Protein AF-A0A7Y1Z649-F1 (afdb_monomer_lite)

Foldseek 3Di:
DDDDDDDDPDDDPVVVVVVVCVVVCNVVVLVVVCVVQVVVVCVVVVVVVCCCPPPHPLVVVLLCCQVPDDLVVLLVVLLVCLLPAVPDPCVSVLVSLVNDPHSVVSVVSSVVSNVVSLQNLLVVLLVVLVPVVLVVCCVVVVVVVVVVCVVCVVVVVVSVVVRPHRSSVVSSVCSNVVPPPVVD

pLDDT: mean 81.4, std 8.63, range [49.19, 94.31]

Sequence (184 aa):
MPSSPKPSVKKSRLRLLHQYYSYTGFYSFVKSSLAKVLIPMLLVIGGLWAIHEFVIDFGELFRSITATYSPFVVLSVFFASESFLGLVPPEIFIAWADKTQSPIFYLSVLALLSYCGGILSYFMGRTISKIPSVYDYFTIKMNKHVKMIRKWGGFLIVVGALLPIPFSMTSIAAGLIHYSFQYY

Structure (mmCIF, N/CA/C/O backbone):
data_AF-A0A7Y1Z649-F1
#
_entry.id   AF-A0A7Y1Z649-F1
#
loop_
_atom_site.group_PDB
_atom_site.id
_atom_site.type_symbol
_atom_site.label_atom_id
_atom_site.label_alt_id
_atom_site.label_comp_id
_atom_site.label_asym_id
_atom_site.label_entity_id
_atom_site.label_seq_id
_atom_site.pdbx_PDB_ins_code
_atom_site.Cartn_x
_atom_site.Cartn_y
_atom_site.Cartn_z
_atom_site.occupancy
_atom_site.B_iso_or_equiv
_atom_site.auth_seq_id
_atom_site.auth_comp_id
_atom_site.auth_asym_id
_atom_site.auth_atom_id
_atom_site.pdbx_PDB_model_num
ATOM 1 N N . MET A 1 1 ? -53.377 -29.316 38.538 1.00 51.59 1 MET A N 1
ATOM 2 C CA . MET A 1 1 ? -52.138 -29.955 38.038 1.00 51.59 1 MET A CA 1
ATOM 3 C C . MET A 1 1 ? -51.159 -28.853 37.656 1.00 51.59 1 MET A C 1
ATOM 5 O O . MET A 1 1 ? -51.522 -28.059 36.796 1.00 51.59 1 MET A O 1
ATOM 9 N N . PRO A 1 2 ? -49.986 -28.720 38.299 1.00 50.38 2 PRO A N 1
ATOM 10 C CA . PRO A 1 2 ? -49.013 -27.716 37.891 1.00 50.38 2 PRO A CA 1
ATOM 11 C C . PRO A 1 2 ? -48.283 -28.216 36.638 1.00 50.38 2 PRO A C 1
ATOM 13 O O . PRO A 1 2 ? -47.709 -29.304 36.632 1.00 50.38 2 PRO A O 1
ATOM 16 N N . SER A 1 3 ? -48.345 -27.442 35.557 1.00 56.88 3 SER A N 1
ATOM 17 C CA . SER A 1 3 ? -47.612 -27.707 34.319 1.00 56.88 3 SER A CA 1
ATOM 18 C C . SER A 1 3 ? -46.109 -27.621 34.585 1.00 56.88 3 SER A C 1
ATOM 20 O O . SER A 1 3 ? -45.606 -26.563 34.968 1.00 56.88 3 SER A O 1
ATOM 22 N N . SER A 1 4 ? -45.399 -28.728 34.388 1.00 57.31 4 SER A N 1
ATOM 23 C CA . SER A 1 4 ? -43.949 -28.816 34.543 1.00 57.31 4 SER A CA 1
ATOM 24 C C . SER A 1 4 ? -43.225 -27.823 33.613 1.00 57.31 4 SER A C 1
ATOM 26 O O . SER A 1 4 ? -43.586 -27.694 32.437 1.00 57.31 4 SER A O 1
ATOM 28 N N . PRO A 1 5 ? -42.203 -27.094 34.103 1.00 54.41 5 PRO A N 1
ATOM 29 C CA . PRO A 1 5 ? -41.473 -26.136 33.284 1.00 54.41 5 PRO A CA 1
ATOM 30 C C . PRO A 1 5 ? -40.654 -26.889 32.229 1.00 54.41 5 PRO A C 1
ATOM 32 O O . PRO A 1 5 ? -39.859 -27.771 32.552 1.00 54.41 5 PRO A O 1
ATOM 35 N N . LYS A 1 6 ? -40.859 -26.555 30.947 1.00 58.88 6 LYS A N 1
ATOM 36 C CA . LYS A 1 6 ? -40.117 -27.157 29.828 1.00 58.88 6 LYS A CA 1
ATOM 37 C C . LYS A 1 6 ? -38.608 -26.924 30.015 1.00 58.88 6 LYS A C 1
ATOM 39 O O . LYS A 1 6 ? -38.215 -25.783 30.272 1.00 58.88 6 LYS A O 1
ATOM 44 N N . PRO A 1 7 ? -37.751 -27.947 29.841 1.00 49.19 7 PRO A N 1
ATOM 45 C CA . PRO A 1 7 ? -36.311 -27.785 29.985 1.00 49.19 7 PRO A CA 1
ATOM 46 C C . PRO A 1 7 ? -35.805 -26.839 28.892 1.00 49.19 7 PRO A C 1
ATOM 48 O O . PRO A 1 7 ? -35.985 -27.086 27.697 1.00 49.19 7 PRO A O 1
ATOM 51 N N . SER A 1 8 ? -35.194 -25.722 29.289 1.00 58.69 8 SER A N 1
ATOM 52 C CA . SER A 1 8 ? -34.599 -24.789 28.339 1.00 58.69 8 SER A CA 1
ATOM 53 C C . SER A 1 8 ? -33.343 -25.432 27.750 1.00 58.69 8 SER A C 1
ATOM 55 O O . SER A 1 8 ? -32.294 -25.532 28.384 1.00 58.69 8 SER A O 1
ATOM 57 N N . VAL A 1 9 ? -33.452 -25.925 26.515 1.00 63.53 9 VAL A N 1
ATOM 58 C CA . VAL A 1 9 ? -32.299 -26.439 25.772 1.00 63.53 9 VAL A CA 1
ATOM 59 C C . VAL A 1 9 ? -31.301 -25.291 25.631 1.00 63.53 9 VAL A C 1
ATOM 61 O O . VAL A 1 9 ? -31.548 -24.325 24.900 1.00 63.53 9 VAL A O 1
ATOM 64 N N . LYS A 1 10 ? -30.186 -25.364 26.370 1.00 67.38 10 LYS A N 1
ATOM 65 C CA . LYS A 1 10 ? -29.106 -24.375 26.297 1.00 67.38 10 LYS A CA 1
ATOM 66 C C . LYS A 1 10 ? -28.641 -24.301 24.846 1.00 67.38 10 LYS A C 1
ATOM 68 O O . LYS A 1 10 ? -28.127 -25.269 24.291 1.00 67.38 10 LYS A O 1
ATOM 73 N N . LYS A 1 11 ? -28.872 -23.155 24.205 1.00 69.44 11 LYS A N 1
ATOM 74 C CA . LYS A 1 11 ? -28.480 -22.932 22.811 1.00 69.44 11 LYS A CA 1
ATOM 75 C C . LYS A 1 11 ? -26.965 -23.126 22.670 1.00 69.44 11 LYS A C 1
ATOM 77 O O . LYS A 1 11 ? -26.197 -22.632 23.491 1.00 69.44 11 LYS A O 1
ATOM 82 N N . SER A 1 12 ? -26.549 -23.812 21.604 1.00 82.44 12 SER A N 1
ATOM 83 C CA . SER A 1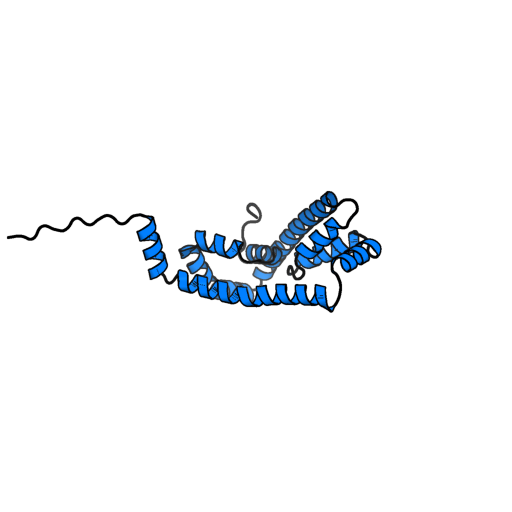 12 ? -25.138 -23.931 21.213 1.00 82.44 12 SER A CA 1
ATOM 84 C C . SER A 1 12 ? -24.486 -22.548 21.078 1.00 82.44 12 SER A C 1
ATOM 86 O O . SER A 1 12 ? -25.129 -21.595 20.621 1.00 82.44 12 SER A O 1
ATOM 88 N N . ARG A 1 13 ? -23.196 -22.447 21.431 1.00 78.50 13 ARG A N 1
ATOM 89 C CA . ARG A 1 13 ? -22.405 -21.205 21.355 1.00 78.50 13 ARG A CA 1
ATOM 90 C C . ARG A 1 13 ? -22.474 -20.552 19.969 1.00 78.50 13 ARG A C 1
ATOM 92 O O . ARG A 1 13 ? -22.621 -19.338 19.886 1.00 78.50 13 ARG A O 1
ATOM 99 N N . LEU A 1 14 ? -22.477 -21.34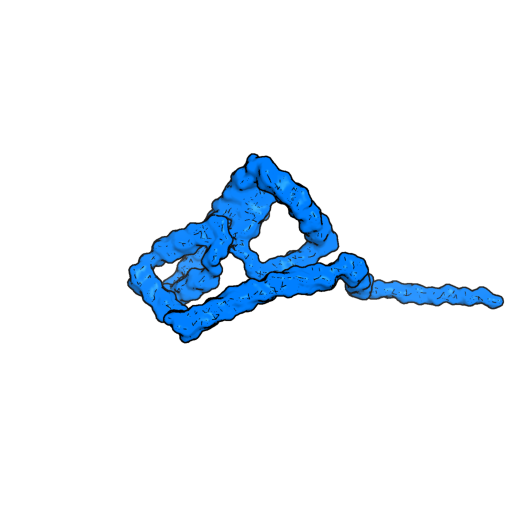4 18.893 1.00 78.81 14 LEU A N 1
ATOM 100 C CA . LEU A 1 14 ? -22.584 -20.848 17.512 1.00 78.81 14 LEU A CA 1
ATOM 101 C C . LEU A 1 14 ? -23.943 -20.199 17.225 1.00 78.81 14 LEU A C 1
ATOM 103 O O . LEU A 1 14 ? -24.023 -19.156 16.578 1.00 78.81 14 LEU A O 1
ATOM 107 N N . ARG A 1 15 ? -25.024 -20.784 17.751 1.00 79.06 15 ARG A N 1
ATOM 108 C CA . ARG A 1 15 ? -26.386 -20.273 17.560 1.00 79.06 15 ARG A CA 1
ATOM 109 C C . ARG A 1 15 ? -26.604 -18.971 18.330 1.00 79.06 15 ARG A C 1
ATOM 111 O O . ARG A 1 15 ? -27.285 -18.082 17.832 1.00 79.06 15 ARG A O 1
ATOM 118 N N . LEU A 1 16 ? -25.994 -18.847 19.510 1.00 80.62 16 LEU A N 1
ATOM 119 C CA . LEU A 1 16 ? -25.972 -17.600 20.280 1.00 80.62 16 LEU A CA 1
ATOM 120 C C . LEU A 1 16 ? -25.174 -16.507 19.559 1.00 80.62 16 LEU A C 1
ATOM 122 O O . LEU A 1 16 ? -25.634 -15.370 19.497 1.00 80.62 16 LEU A O 1
ATOM 126 N N . LEU A 1 17 ? -24.034 -16.859 18.958 1.00 78.50 17 LEU A N 1
ATOM 127 C CA . LEU A 1 17 ? -23.197 -15.929 18.195 1.00 78.50 17 LEU A CA 1
ATOM 128 C C . LEU A 1 17 ? -23.916 -15.399 16.943 1.00 78.50 17 LEU A C 1
ATOM 130 O O . LEU A 1 17 ? -23.979 -14.192 16.721 1.00 78.50 17 LEU A O 1
ATOM 134 N N . HIS A 1 18 ? -24.524 -16.291 16.156 1.00 80.44 18 HIS A N 1
ATOM 135 C CA . HIS A 1 18 ? -25.314 -15.911 14.982 1.00 80.44 18 HIS A CA 1
ATOM 136 C C . HIS A 1 18 ? -26.502 -15.019 15.362 1.00 80.44 18 HIS A C 1
ATOM 138 O O . HIS A 1 18 ? -26.742 -13.990 14.731 1.00 80.44 18 HIS A O 1
ATOM 144 N N . GLN A 1 19 ? -27.212 -15.373 16.437 1.00 81.50 19 GLN A N 1
ATOM 145 C CA . GLN A 1 19 ? -28.334 -14.587 16.940 1.00 81.50 19 GLN A CA 1
ATOM 146 C C . GLN A 1 19 ? -27.878 -13.189 17.399 1.00 81.50 19 GLN A C 1
ATOM 148 O O . GLN A 1 19 ? -28.518 -12.193 17.060 1.00 81.50 19 GLN A O 1
ATOM 153 N N . TYR A 1 20 ? -26.736 -13.094 18.086 1.00 81.25 20 TYR A N 1
ATOM 154 C CA . TYR A 1 20 ? -26.120 -11.822 18.464 1.00 81.25 20 TYR A CA 1
ATOM 155 C C . TYR A 1 20 ? -25.776 -10.954 17.239 1.00 81.25 20 TYR A C 1
ATOM 157 O O . TYR A 1 20 ? -26.131 -9.773 17.193 1.00 81.25 20 TYR A O 1
ATOM 165 N N . TYR A 1 21 ? -25.142 -11.517 16.208 1.00 77.69 21 TYR A N 1
ATOM 166 C CA . TYR A 1 21 ? -24.796 -10.764 14.996 1.00 77.69 21 TYR A CA 1
ATOM 167 C C . TYR A 1 21 ? -26.019 -10.356 14.167 1.00 77.69 21 TYR A C 1
ATOM 169 O O . TYR A 1 21 ? -26.068 -9.238 13.650 1.00 77.69 21 TYR A O 1
ATOM 177 N N . SER A 1 22 ? -27.046 -11.202 14.107 1.00 76.12 22 SER A N 1
ATOM 178 C CA . SER A 1 22 ? -28.306 -10.866 13.444 1.00 76.12 22 SER A CA 1
ATOM 179 C C . SER A 1 22 ? -29.015 -9.696 14.134 1.00 76.12 22 SER A C 1
ATOM 181 O O . SER A 1 22 ? -29.393 -8.736 13.466 1.00 76.12 22 SER A O 1
ATOM 183 N N . TYR A 1 23 ? -29.153 -9.723 15.465 1.00 79.31 23 TYR A N 1
ATOM 184 C CA . TYR A 1 23 ? -29.830 -8.644 16.199 1.00 79.31 23 TYR A CA 1
ATOM 185 C C . TYR A 1 23 ? -29.038 -7.344 16.244 1.00 79.31 23 TYR A C 1
ATOM 187 O O . TYR A 1 23 ? -29.622 -6.267 16.312 1.00 79.31 23 TYR A O 1
ATOM 195 N N . THR A 1 24 ? -27.709 -7.417 16.196 1.00 79.00 24 THR A N 1
ATOM 196 C CA . THR A 1 24 ? -26.876 -6.210 16.186 1.00 79.00 24 THR A CA 1
ATOM 197 C C . THR A 1 24 ? -26.833 -5.515 14.822 1.00 79.00 24 THR A C 1
ATOM 199 O O . THR A 1 24 ? -26.184 -4.475 14.720 1.00 79.00 24 THR A O 1
ATOM 202 N N . GLY A 1 25 ? -27.525 -6.038 13.797 1.00 78.12 25 GLY A N 1
ATOM 203 C CA . GLY A 1 25 ? -27.553 -5.467 12.444 1.00 78.12 25 GLY A CA 1
ATOM 204 C C . GLY A 1 25 ? -26.262 -5.704 11.656 1.00 78.12 25 GLY A C 1
ATOM 205 O O . GLY A 1 25 ? -26.014 -5.052 10.641 1.00 78.12 25 GLY A O 1
ATOM 206 N N . PHE A 1 26 ? -25.431 -6.639 12.118 1.00 78.12 26 PHE A N 1
ATOM 207 C CA . PHE A 1 26 ? -24.075 -6.833 11.629 1.00 78.12 26 PHE A CA 1
ATOM 208 C C . PHE A 1 26 ? -24.017 -7.265 10.162 1.00 78.12 26 PHE A C 1
ATOM 210 O O . PHE A 1 26 ? -23.311 -6.659 9.362 1.00 78.12 26 PHE A O 1
ATOM 217 N N . TYR A 1 27 ? -24.802 -8.276 9.785 1.00 79.31 27 TYR A N 1
ATOM 218 C CA . TYR A 1 27 ? -24.809 -8.795 8.415 1.00 79.31 27 TYR A CA 1
ATOM 219 C C . TYR A 1 27 ? -25.242 -7.739 7.391 1.00 79.31 27 TYR A C 1
ATOM 221 O O . TYR A 1 27 ? -24.690 -7.681 6.295 1.00 79.31 27 TYR A O 1
ATOM 229 N N . SER A 1 28 ? -26.182 -6.865 7.764 1.00 79.81 28 SER A N 1
ATOM 230 C CA . SER A 1 28 ? -26.601 -5.736 6.927 1.00 79.81 28 SER A CA 1
ATOM 231 C C . SER A 1 28 ? -25.460 -4.730 6.734 1.00 79.81 28 SER A C 1
ATOM 233 O O . SER A 1 28 ? -25.176 -4.320 5.606 1.00 79.81 28 SER A O 1
ATOM 235 N N . PHE A 1 29 ? -24.735 -4.404 7.811 1.00 80.00 29 PHE A N 1
ATOM 236 C CA . PHE A 1 29 ? -23.558 -3.537 7.750 1.00 80.00 29 PHE A CA 1
ATOM 237 C C . PHE A 1 29 ? -22.448 -4.116 6.860 1.00 80.00 29 PHE A C 1
ATOM 239 O O . PHE A 1 29 ? -21.908 -3.404 6.010 1.00 80.00 29 PHE A O 1
ATOM 246 N N . VAL A 1 30 ? -22.137 -5.406 7.017 1.00 78.75 30 VAL A N 1
ATOM 247 C CA . VAL A 1 30 ? -21.128 -6.103 6.205 1.00 78.75 30 VAL A CA 1
ATOM 248 C C . VAL A 1 30 ? -21.538 -6.100 4.741 1.00 78.75 30 VAL A C 1
ATOM 250 O O . VAL A 1 30 ? -20.765 -5.645 3.906 1.00 78.75 30 VAL A O 1
ATOM 253 N N . LYS A 1 31 ? -22.766 -6.526 4.423 1.00 81.38 31 LYS A N 1
ATOM 254 C CA . LYS A 1 31 ? -23.259 -6.570 3.041 1.00 81.38 31 LYS A CA 1
ATOM 255 C C . LYS A 1 31 ? -23.215 -5.189 2.382 1.00 81.38 31 LYS A C 1
ATOM 257 O O . LYS A 1 31 ? -22.772 -5.078 1.245 1.00 81.38 31 LYS A O 1
ATOM 262 N N . SER A 1 32 ? -23.626 -4.138 3.095 1.00 80.81 32 SER A N 1
ATOM 263 C CA . SER A 1 32 ? -23.570 -2.764 2.582 1.00 80.81 32 SER A CA 1
ATOM 264 C C . SER A 1 32 ? -22.134 -2.279 2.365 1.00 80.81 32 SER A C 1
ATOM 266 O O . SER A 1 32 ? -21.862 -1.621 1.364 1.00 80.81 32 SER A O 1
ATOM 268 N N . SER A 1 33 ? -21.213 -2.612 3.270 1.00 79.88 33 SER A N 1
ATOM 269 C CA . SER A 1 33 ? -19.805 -2.213 3.159 1.00 79.88 33 SER A CA 1
ATOM 270 C C . SER A 1 33 ? -19.103 -2.949 2.020 1.00 79.88 33 SER A C 1
ATOM 272 O O . SER A 1 33 ? -18.456 -2.313 1.197 1.00 79.88 33 SER A O 1
ATOM 274 N N . LEU A 1 34 ? -19.303 -4.266 1.913 1.00 81.50 34 LEU A N 1
ATOM 275 C CA . LEU A 1 34 ? -18.730 -5.082 0.843 1.00 81.50 34 LEU A CA 1
ATOM 276 C C . LEU A 1 34 ? -19.264 -4.655 -0.527 1.00 81.50 34 LEU A C 1
ATOM 278 O O . LEU A 1 34 ? -18.483 -4.461 -1.450 1.00 81.50 34 LEU A O 1
ATOM 282 N N . ALA A 1 35 ? -20.576 -4.428 -0.650 1.00 83.56 35 ALA A N 1
ATOM 283 C CA . ALA A 1 35 ? -21.180 -3.980 -1.904 1.00 83.56 35 ALA A CA 1
ATOM 284 C C . ALA A 1 35 ? -20.625 -2.623 -2.370 1.00 83.56 35 ALA A C 1
ATOM 286 O O . ALA A 1 35 ? -20.412 -2.425 -3.564 1.00 83.56 35 ALA A O 1
ATOM 287 N N . LYS A 1 36 ? -20.345 -1.704 -1.435 1.00 82.81 36 LYS A N 1
ATOM 288 C CA . LYS A 1 36 ? -19.746 -0.398 -1.751 1.00 82.81 36 LYS A CA 1
ATOM 289 C C . LYS A 1 36 ? -18.312 -0.499 -2.258 1.00 82.81 36 LYS A C 1
ATOM 291 O O . LYS A 1 36 ? -17.915 0.363 -3.030 1.00 82.81 36 LYS A O 1
ATOM 296 N N . VAL A 1 37 ? -17.550 -1.507 -1.831 1.00 81.25 37 VAL A N 1
ATOM 297 C CA . VAL A 1 37 ? -16.163 -1.697 -2.288 1.00 81.25 37 VAL A CA 1
ATOM 298 C C . VAL A 1 37 ? -16.088 -2.569 -3.541 1.00 81.25 37 VAL A C 1
ATOM 300 O O . VAL A 1 37 ? -15.217 -2.365 -4.380 1.00 81.25 37 VAL A O 1
ATOM 303 N N . LEU A 1 38 ? -17.040 -3.485 -3.725 1.00 85.50 38 LEU A N 1
ATOM 304 C CA . LEU A 1 38 ? -17.073 -4.374 -4.883 1.00 85.50 38 LEU A CA 1
ATOM 305 C C . LEU A 1 38 ? -17.169 -3.602 -6.207 1.00 85.50 38 LEU A C 1
ATOM 307 O O . LEU A 1 38 ? -16.482 -3.943 -7.160 1.00 85.50 38 LEU A O 1
ATOM 311 N N . ILE A 1 39 ? -17.984 -2.544 -6.262 1.00 86.25 39 ILE A N 1
ATOM 312 C CA . ILE A 1 39 ? -18.158 -1.721 -7.470 1.00 86.25 39 ILE A CA 1
ATOM 313 C C . ILE A 1 39 ? -16.840 -1.055 -7.912 1.00 86.25 39 ILE A C 1
ATOM 315 O O . ILE A 1 39 ? -16.429 -1.288 -9.047 1.00 86.25 39 ILE A O 1
ATOM 319 N N . PRO A 1 40 ? -16.142 -0.261 -7.071 1.00 84.06 40 PRO A N 1
ATOM 320 C CA . PRO A 1 40 ? -14.867 0.334 -7.463 1.00 84.06 40 PRO A CA 1
ATOM 321 C C . PRO A 1 40 ? -13.786 -0.720 -7.728 1.00 84.06 40 PRO A C 1
ATOM 323 O O . PRO A 1 40 ? -12.999 -0.540 -8.649 1.00 84.06 40 PRO A O 1
ATOM 326 N N . MET A 1 41 ? -13.777 -1.843 -7.001 1.00 83.62 41 MET A N 1
ATOM 327 C CA . MET A 1 41 ? -12.858 -2.952 -7.277 1.00 83.62 41 MET A CA 1
ATOM 328 C C . MET A 1 41 ? -13.075 -3.538 -8.681 1.00 83.62 41 MET A C 1
ATOM 330 O O . MET A 1 41 ? -12.118 -3.683 -9.437 1.00 83.62 41 MET A O 1
ATOM 334 N N . LEU A 1 42 ? -14.325 -3.825 -9.061 1.00 88.69 42 LEU A N 1
ATOM 335 C CA . LEU A 1 42 ? -14.663 -4.304 -10.405 1.00 88.69 42 LEU A CA 1
ATOM 336 C C . LEU A 1 42 ? -14.340 -3.268 -11.483 1.00 88.69 42 LEU A C 1
ATOM 338 O O . LEU A 1 42 ? -13.911 -3.645 -12.567 1.00 88.69 42 LEU A O 1
ATOM 342 N N . LEU A 1 43 ? -14.509 -1.978 -11.188 1.00 88.31 43 LEU A N 1
ATOM 343 C CA . LEU A 1 43 ? -14.152 -0.897 -12.105 1.00 88.31 43 LEU A CA 1
ATOM 344 C C . LEU A 1 43 ? -12.639 -0.861 -12.348 1.00 88.31 43 LEU A C 1
ATOM 346 O O . LEU A 1 43 ? -12.220 -0.795 -13.498 1.00 88.31 43 LEU A O 1
ATOM 350 N N . VAL A 1 44 ? -11.820 -0.969 -11.297 1.00 84.50 44 VAL A N 1
ATOM 351 C CA . VAL A 1 44 ? -10.353 -1.024 -11.426 1.00 84.50 44 VAL A CA 1
ATOM 352 C C . VAL A 1 44 ? -9.918 -2.267 -12.203 1.00 84.50 44 VAL A C 1
ATOM 354 O O . VAL A 1 44 ? -9.144 -2.144 -13.147 1.00 84.50 44 VAL A O 1
ATOM 357 N N . ILE A 1 45 ? -10.445 -3.447 -11.861 1.00 86.19 45 ILE A N 1
ATOM 358 C CA . ILE A 1 45 ? -10.116 -4.703 -12.556 1.00 86.19 45 ILE A CA 1
ATOM 359 C C . ILE A 1 45 ? -10.545 -4.638 -14.026 1.00 86.19 45 ILE A C 1
ATOM 361 O O . ILE A 1 45 ? -9.755 -4.954 -14.911 1.00 86.19 45 ILE A O 1
ATOM 365 N N . GLY A 1 46 ? -11.776 -4.199 -14.296 1.00 89.62 46 GLY A N 1
ATOM 366 C CA . GLY A 1 46 ? -12.301 -4.058 -15.653 1.00 89.62 46 GLY A CA 1
ATOM 367 C C . GLY A 1 46 ? -11.544 -3.010 -16.467 1.00 89.62 46 GLY A C 1
ATOM 368 O O . GLY A 1 46 ? -11.273 -3.238 -17.641 1.00 89.62 46 GLY A O 1
ATOM 369 N N . GLY A 1 47 ? -11.144 -1.899 -15.844 1.00 87.56 47 GLY A N 1
ATOM 370 C CA . GLY A 1 47 ? -10.314 -0.869 -16.465 1.00 87.56 47 GLY A CA 1
ATOM 371 C C . GLY A 1 47 ? -8.919 -1.381 -16.816 1.00 87.56 47 GLY A C 1
ATOM 372 O O . GLY A 1 47 ? -8.471 -1.189 -17.942 1.00 87.56 47 GLY A O 1
ATOM 373 N N . LEU A 1 48 ? -8.257 -2.090 -15.896 1.00 84.12 48 LEU A N 1
ATOM 374 C CA . LEU A 1 48 ? -6.960 -2.724 -16.158 1.00 84.12 48 LEU A CA 1
ATOM 375 C C . LEU A 1 48 ? -7.054 -3.773 -17.272 1.00 84.12 48 LEU A C 1
ATOM 377 O O . LEU A 1 48 ? -6.199 -3.798 -18.152 1.00 84.12 48 LEU A O 1
ATOM 381 N N . TRP A 1 49 ? -8.102 -4.599 -17.266 1.00 88.00 49 TRP A N 1
ATOM 382 C CA . TRP A 1 49 ? -8.341 -5.588 -18.317 1.00 88.00 49 TRP A CA 1
ATOM 383 C C . TRP A 1 49 ? -8.604 -4.932 -19.679 1.00 88.00 49 TRP A C 1
ATOM 385 O O . TRP A 1 49 ? -8.036 -5.351 -20.682 1.00 88.00 49 TRP A O 1
ATOM 395 N N . ALA A 1 50 ? -9.397 -3.860 -19.720 1.00 89.94 50 ALA A N 1
ATOM 396 C CA . ALA A 1 50 ? -9.642 -3.120 -20.954 1.00 89.94 50 ALA A CA 1
ATOM 397 C C . ALA A 1 50 ? -8.365 -2.450 -21.491 1.00 89.94 50 ALA A C 1
ATOM 399 O O . ALA A 1 50 ? -8.134 -2.458 -22.694 1.00 89.94 50 ALA A O 1
ATOM 400 N N . ILE A 1 51 ? -7.515 -1.898 -20.620 1.00 87.25 51 ILE A N 1
ATOM 401 C CA . ILE A 1 51 ? -6.218 -1.334 -21.030 1.00 87.25 51 ILE A CA 1
ATOM 402 C C . ILE A 1 51 ? -5.318 -2.427 -21.616 1.00 87.25 51 ILE A C 1
ATOM 404 O O . ILE A 1 51 ? -4.708 -2.206 -22.659 1.00 87.25 51 ILE A O 1
ATOM 408 N N . HIS A 1 52 ? -5.271 -3.595 -20.973 1.00 85.56 52 HIS A N 1
ATOM 409 C CA . HIS A 1 52 ? -4.503 -4.739 -21.457 1.00 85.56 52 HIS A CA 1
ATOM 410 C C . HIS A 1 52 ? -4.943 -5.189 -22.854 1.00 85.56 52 HIS A C 1
ATOM 412 O O . HIS A 1 52 ? -4.108 -5.399 -23.726 1.00 85.56 52 HIS A O 1
ATOM 418 N N . GLU A 1 53 ? -6.254 -5.336 -23.063 1.00 85.94 53 GLU A N 1
ATOM 419 C CA . GLU A 1 53 ? -6.800 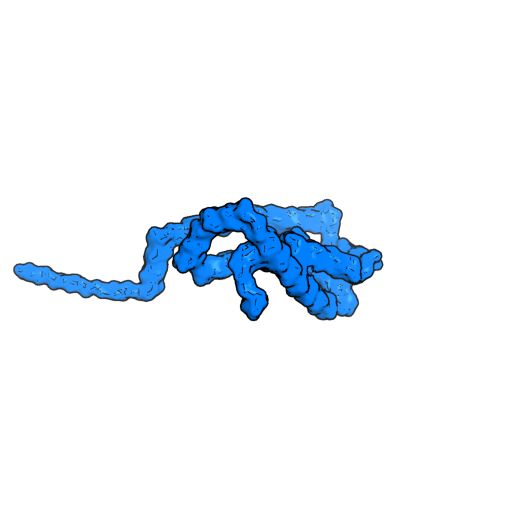-5.893 -24.304 1.00 85.94 53 GLU A CA 1
ATOM 420 C C . GLU A 1 53 ? -6.844 -4.872 -25.452 1.00 85.94 53 GLU A C 1
ATOM 422 O O . GLU A 1 53 ? -6.557 -5.210 -26.597 1.00 85.94 53 GLU A O 1
ATOM 427 N N . PHE A 1 54 ? -7.210 -3.616 -25.167 1.00 84.88 54 PHE A N 1
ATOM 428 C CA . PHE A 1 54 ? -7.496 -2.617 -26.205 1.00 84.88 54 PHE A CA 1
ATOM 429 C C . PHE A 1 54 ? -6.393 -1.575 -26.407 1.00 84.88 54 PHE A C 1
ATOM 431 O O . PHE A 1 54 ? -6.432 -0.864 -27.411 1.00 84.88 54 PHE A O 1
ATOM 438 N N . VAL A 1 55 ? -5.452 -1.426 -25.466 1.00 85.19 55 VAL A N 1
ATOM 439 C CA . VAL A 1 55 ? -4.453 -0.343 -25.502 1.00 85.19 55 VAL A CA 1
ATOM 440 C C . VAL A 1 55 ? -3.041 -0.904 -25.644 1.00 85.19 55 VAL A C 1
ATOM 442 O O . VAL A 1 55 ? -2.399 -0.627 -26.656 1.00 85.19 55 VAL A O 1
ATOM 445 N N . ILE A 1 56 ? -2.537 -1.659 -24.658 1.00 81.25 56 ILE A N 1
ATOM 446 C CA . ILE A 1 56 ? -1.158 -2.181 -24.647 1.00 81.25 56 ILE A CA 1
ATOM 447 C C . ILE A 1 56 ? -1.088 -3.523 -23.891 1.00 81.25 56 ILE A C 1
ATOM 449 O O . ILE A 1 56 ? -1.542 -3.603 -22.750 1.00 81.25 56 ILE A O 1
ATOM 453 N N . ASP A 1 57 ? -0.409 -4.524 -24.468 1.00 85.00 57 ASP A N 1
ATOM 454 C CA . ASP A 1 57 ? -0.060 -5.780 -23.784 1.00 85.00 57 ASP A CA 1
ATOM 455 C C . ASP A 1 57 ? 0.892 -5.498 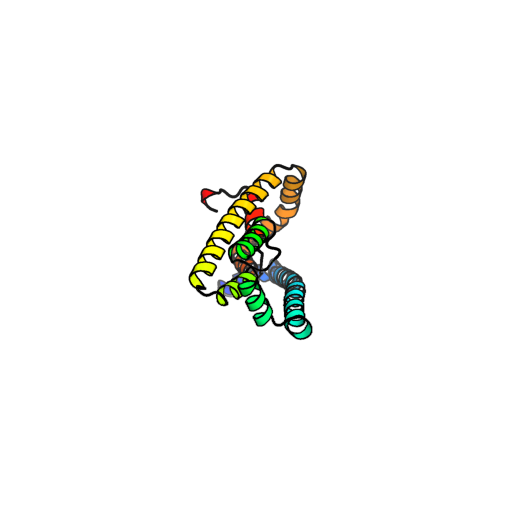-22.607 1.00 85.00 57 ASP A C 1
ATOM 457 O O . ASP A 1 57 ? 1.994 -4.961 -22.772 1.00 85.00 57 ASP A O 1
ATOM 461 N N . PHE A 1 58 ? 0.477 -5.861 -21.390 1.00 81.19 58 PHE A N 1
ATOM 462 C CA . PHE A 1 58 ? 1.271 -5.584 -20.192 1.00 81.19 58 PHE A CA 1
ATOM 463 C C . PHE A 1 58 ? 2.631 -6.291 -20.216 1.00 81.19 58 PHE A C 1
ATOM 465 O O . PHE A 1 58 ? 3.616 -5.736 -19.730 1.00 81.19 58 PHE A O 1
ATOM 472 N N . GLY A 1 59 ? 2.726 -7.479 -20.806 1.00 80.69 59 GLY A N 1
ATOM 473 C CA . GLY A 1 59 ? 3.986 -8.190 -20.985 1.00 80.69 59 GLY A CA 1
ATOM 474 C C . GLY A 1 59 ? 4.968 -7.426 -21.875 1.00 80.69 59 GLY A C 1
ATOM 475 O O . GLY A 1 59 ? 6.149 -7.319 -21.524 1.00 80.69 59 GLY A O 1
ATOM 476 N N . GLU A 1 60 ? 4.503 -6.858 -22.987 1.00 83.12 60 GLU A N 1
ATOM 477 C CA . GLU A 1 60 ? 5.333 -6.004 -23.850 1.00 83.12 60 GLU A CA 1
ATOM 478 C C . GLU A 1 60 ? 5.680 -4.666 -23.198 1.00 83.12 60 GLU A C 1
ATOM 480 O O . GLU A 1 60 ? 6.829 -4.219 -23.291 1.00 83.12 60 GLU A O 1
ATOM 485 N N . LEU A 1 61 ? 4.735 -4.060 -22.477 1.00 83.19 61 LEU A N 1
ATOM 486 C CA . LEU A 1 61 ? 4.961 -2.835 -21.711 1.00 83.19 61 LEU A CA 1
ATOM 487 C C . LEU A 1 61 ? 6.052 -3.036 -20.659 1.00 83.19 61 LEU A C 1
ATOM 489 O O . LEU A 1 61 ? 7.007 -2.262 -20.606 1.00 83.19 61 LEU A O 1
ATOM 493 N N . PHE A 1 62 ? 5.970 -4.099 -19.856 1.00 82.62 62 PHE A N 1
ATOM 494 C CA . PHE A 1 62 ? 6.974 -4.375 -18.829 1.00 82.62 62 PHE A CA 1
ATOM 495 C C . PHE A 1 62 ? 8.335 -4.712 -19.431 1.00 82.62 62 PHE A C 1
ATOM 497 O O . PHE A 1 62 ? 9.348 -4.243 -18.916 1.00 82.62 62 PHE A O 1
ATOM 504 N N . ARG A 1 63 ? 8.387 -5.457 -20.543 1.00 82.38 63 ARG A N 1
ATOM 505 C CA . ARG A 1 63 ? 9.646 -5.699 -21.272 1.00 82.38 63 ARG A CA 1
ATOM 506 C C . ARG A 1 63 ? 10.255 -4.400 -21.790 1.00 82.38 63 ARG A C 1
ATOM 508 O O . ARG A 1 63 ? 11.448 -4.179 -21.602 1.00 82.38 63 ARG A O 1
ATOM 515 N N . SER A 1 64 ? 9.437 -3.533 -22.379 1.00 83.25 64 SER A N 1
ATOM 516 C CA . SER A 1 64 ? 9.857 -2.218 -22.870 1.00 83.25 64 SER A CA 1
ATOM 517 C C . SER A 1 64 ? 10.389 -1.343 -21.737 1.00 83.25 64 SER A C 1
ATOM 519 O O . SER A 1 64 ? 11.444 -0.728 -21.884 1.00 83.25 64 SER A O 1
ATOM 521 N N . ILE A 1 65 ? 9.721 -1.340 -20.579 1.00 81.75 65 ILE A N 1
ATOM 522 C CA . ILE A 1 65 ? 10.173 -0.602 -19.395 1.00 81.75 65 ILE A CA 1
ATOM 523 C C . ILE A 1 65 ? 11.508 -1.150 -18.890 1.00 81.75 65 ILE A C 1
ATOM 525 O O . ILE A 1 65 ? 12.424 -0.367 -18.657 1.00 81.75 65 ILE A O 1
ATOM 529 N N . THR A 1 66 ? 11.647 -2.472 -18.765 1.00 80.50 66 THR A N 1
ATOM 530 C CA . THR A 1 66 ? 12.892 -3.113 -18.310 1.00 80.50 66 THR A CA 1
ATOM 531 C C . THR A 1 66 ? 14.057 -2.889 -19.275 1.00 80.50 66 THR A C 1
ATOM 533 O O . THR A 1 66 ? 15.199 -2.797 -18.833 1.00 80.50 66 THR A O 1
ATOM 536 N N . ALA A 1 67 ? 13.789 -2.789 -20.579 1.00 80.31 67 ALA A N 1
ATOM 537 C CA . ALA A 1 67 ? 14.811 -2.522 -21.588 1.00 80.31 67 ALA A CA 1
ATOM 538 C C . ALA A 1 67 ? 15.192 -1.033 -21.684 1.00 80.31 67 ALA A C 1
ATOM 540 O O . ALA A 1 67 ? 16.343 -0.718 -21.975 1.00 80.31 67 ALA A O 1
ATOM 541 N N . THR A 1 68 ? 14.240 -0.124 -21.449 1.00 85.31 68 THR A N 1
ATOM 542 C CA . THR A 1 68 ? 14.421 1.321 -21.683 1.00 85.31 68 THR A CA 1
ATOM 543 C C . THR A 1 68 ? 14.836 2.078 -20.424 1.00 85.31 68 THR A C 1
ATOM 545 O O . THR A 1 68 ? 15.638 3.008 -20.495 1.00 85.31 68 THR A O 1
ATOM 548 N N . TYR A 1 69 ? 14.298 1.702 -19.263 1.00 85.56 69 TYR A N 1
ATOM 549 C CA . TYR A 1 69 ? 14.528 2.402 -18.004 1.00 85.56 69 TYR A CA 1
ATOM 550 C C . TYR A 1 69 ? 15.444 1.603 -17.090 1.00 85.56 69 TYR A C 1
A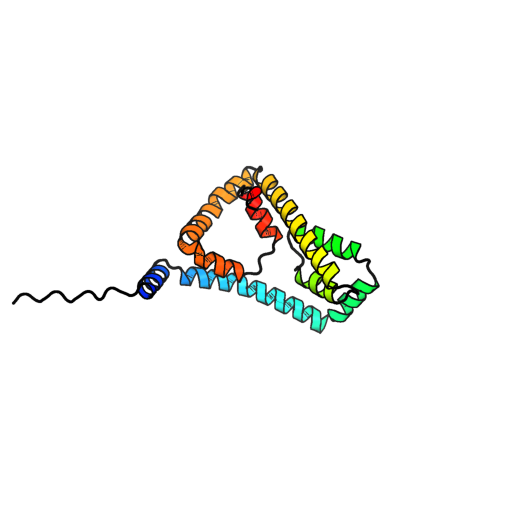TOM 552 O O . TYR A 1 69 ? 15.342 0.383 -16.966 1.00 85.56 69 TYR A O 1
ATOM 560 N N . SER A 1 70 ? 16.326 2.313 -16.387 1.00 88.81 70 SER A N 1
ATOM 561 C CA . SER A 1 70 ? 17.143 1.673 -15.368 1.00 88.81 70 SER A CA 1
ATOM 562 C C . SER A 1 70 ? 16.262 1.207 -14.198 1.00 88.81 70 SER A C 1
ATOM 564 O O . SER A 1 70 ? 15.308 1.900 -13.822 1.00 88.81 70 SER A O 1
ATOM 566 N N . PRO A 1 71 ? 16.598 0.074 -13.554 1.00 87.81 71 PRO A N 1
ATOM 567 C CA . PRO A 1 71 ? 15.867 -0.415 -12.387 1.00 87.81 71 PRO A CA 1
ATOM 568 C C . PRO A 1 71 ? 15.737 0.626 -11.271 1.00 87.81 71 PRO A C 1
ATOM 570 O O . PRO A 1 71 ? 14.716 0.695 -10.597 1.00 87.81 71 PRO A O 1
ATOM 573 N N . PHE A 1 72 ? 16.735 1.499 -11.121 1.00 89.31 72 PHE A N 1
ATOM 574 C CA . PHE A 1 72 ? 16.714 2.595 -10.156 1.00 89.31 72 PHE A CA 1
ATOM 575 C C . PHE A 1 72 ? 15.534 3.561 -10.358 1.00 89.31 72 PHE A C 1
ATOM 577 O O . PHE A 1 72 ? 14.914 3.979 -9.380 1.00 89.31 72 PHE A O 1
ATOM 584 N N . VAL A 1 73 ? 15.192 3.898 -11.607 1.00 89.69 73 VAL A N 1
ATOM 585 C CA . VAL A 1 73 ? 14.062 4.794 -11.908 1.00 89.69 73 VAL A CA 1
ATOM 586 C C . VAL A 1 73 ? 12.745 4.132 -11.515 1.00 89.69 73 VAL A C 1
ATOM 588 O O . VAL A 1 73 ? 11.931 4.752 -10.834 1.00 89.69 73 VAL A O 1
ATOM 591 N N . VAL A 1 74 ? 12.563 2.859 -11.873 1.00 90.19 74 VAL A N 1
ATOM 592 C CA . VAL A 1 74 ? 11.346 2.100 -11.546 1.00 90.19 74 VAL A CA 1
ATOM 593 C C . VAL A 1 74 ? 11.166 1.984 -10.030 1.00 90.19 74 VAL A C 1
ATOM 595 O O . VAL A 1 74 ? 10.088 2.271 -9.509 1.00 90.19 74 VAL A O 1
ATOM 598 N N . LEU A 1 75 ? 12.240 1.651 -9.312 1.00 91.69 75 LEU A N 1
ATOM 599 C CA . LEU A 1 75 ? 12.250 1.573 -7.850 1.00 91.69 75 LEU A CA 1
ATOM 600 C C . LEU A 1 75 ? 11.970 2.927 -7.186 1.00 91.69 75 LEU A C 1
ATOM 602 O O . LEU A 1 75 ? 11.276 2.980 -6.173 1.00 91.69 75 LEU A O 1
ATOM 606 N N . SER A 1 76 ? 12.467 4.025 -7.758 1.00 90.25 76 SER A N 1
ATOM 607 C CA . SER A 1 76 ? 12.217 5.376 -7.239 1.00 90.25 76 SER A CA 1
ATOM 608 C C . SER A 1 76 ? 10.755 5.790 -7.407 1.00 90.25 76 SER A C 1
ATOM 610 O O . SER A 1 76 ? 10.163 6.344 -6.482 1.00 90.25 76 SER A O 1
ATOM 612 N N . VAL A 1 77 ? 10.150 5.486 -8.561 1.00 90.25 77 VAL A N 1
ATOM 613 C CA . VAL A 1 77 ? 8.720 5.736 -8.812 1.00 90.25 77 VAL A CA 1
ATOM 614 C C . VAL A 1 77 ? 7.854 4.894 -7.877 1.00 90.25 77 VAL A C 1
ATOM 616 O O . VAL A 1 77 ? 6.910 5.421 -7.288 1.00 90.25 77 VAL A O 1
ATOM 619 N N . PHE A 1 78 ? 8.202 3.618 -7.689 1.00 91.00 78 PHE A N 1
ATOM 620 C CA . PHE A 1 78 ? 7.551 2.751 -6.708 1.00 91.00 78 PHE A CA 1
ATOM 621 C C . PHE A 1 78 ? 7.615 3.349 -5.300 1.00 91.00 78 PHE A C 1
ATOM 623 O O . PHE A 1 78 ? 6.585 3.536 -4.657 1.00 91.00 78 PHE A O 1
ATOM 630 N N . PHE A 1 79 ? 8.816 3.708 -4.845 1.00 91.56 79 PHE A N 1
ATOM 631 C CA . PHE A 1 79 ? 9.034 4.250 -3.509 1.00 91.56 79 PHE A CA 1
ATOM 632 C C . PHE A 1 79 ? 8.285 5.567 -3.278 1.00 91.56 79 PHE A C 1
ATOM 634 O O . PHE A 1 79 ? 7.694 5.764 -2.215 1.00 91.56 79 PHE A O 1
ATOM 641 N N . ALA A 1 80 ? 8.265 6.454 -4.275 1.00 89.56 80 ALA A N 1
ATOM 642 C CA . ALA A 1 80 ? 7.475 7.677 -4.219 1.00 89.56 80 ALA A CA 1
ATOM 643 C C . ALA A 1 80 ? 5.974 7.357 -4.134 1.00 89.56 80 ALA A C 1
ATOM 645 O O . ALA A 1 80 ? 5.297 7.850 -3.235 1.00 89.56 80 ALA A O 1
ATOM 646 N N . SER A 1 81 ? 5.459 6.490 -5.012 1.00 88.75 81 SER A N 1
ATOM 647 C CA . SER A 1 81 ? 4.052 6.067 -5.000 1.00 88.75 81 SER A CA 1
ATOM 648 C C . SER A 1 81 ? 3.632 5.516 -3.632 1.00 88.75 81 SER A C 1
ATOM 650 O O . SER A 1 81 ? 2.633 5.974 -3.065 1.00 88.75 81 SER A O 1
ATOM 652 N N . GLU A 1 82 ? 4.425 4.600 -3.071 1.00 87.50 82 GLU A N 1
ATOM 653 C CA . GLU A 1 82 ? 4.191 4.009 -1.750 1.00 87.50 82 GLU A CA 1
ATOM 654 C C . GLU A 1 82 ? 4.286 5.036 -0.619 1.00 87.50 82 GLU A C 1
ATOM 656 O O . GLU A 1 82 ? 3.452 5.031 0.273 1.00 87.50 82 GLU A O 1
ATOM 661 N N . SER A 1 83 ? 5.229 5.977 -0.651 1.00 86.88 83 SER A N 1
ATOM 662 C CA . SER A 1 83 ? 5.400 6.923 0.463 1.00 86.88 83 SER A CA 1
ATOM 663 C C . SER A 1 83 ? 4.228 7.903 0.624 1.00 86.88 83 SER A C 1
ATOM 665 O O . SER A 1 83 ? 3.920 8.307 1.748 1.00 86.88 83 SER A O 1
ATOM 667 N N . PHE A 1 84 ? 3.563 8.294 -0.471 1.00 78.50 84 PHE A N 1
ATOM 668 C CA . PHE A 1 84 ? 2.504 9.310 -0.425 1.00 78.50 84 PHE A CA 1
ATOM 669 C C . PHE A 1 84 ? 1.100 8.732 -0.236 1.00 78.50 84 PHE A C 1
ATOM 671 O O . PHE A 1 84 ? 0.386 9.156 0.672 1.00 78.50 84 PHE A O 1
ATOM 678 N N . LEU A 1 85 ? 0.665 7.837 -1.127 1.00 70.69 85 LEU A N 1
ATOM 679 C CA . LEU A 1 85 ? -0.754 7.457 -1.232 1.00 70.69 85 LEU A CA 1
ATOM 680 C C . LEU A 1 85 ? -0.991 6.012 -1.697 1.00 70.69 85 LEU A C 1
ATOM 682 O O . LEU A 1 85 ? -2.128 5.551 -1.635 1.00 70.69 85 LEU A O 1
ATOM 686 N N . GLY A 1 86 ? 0.038 5.292 -2.165 1.00 74.25 86 GLY A N 1
ATOM 687 C CA . GLY A 1 86 ? -0.135 3.959 -2.756 1.00 74.25 86 GLY A CA 1
ATOM 688 C C . GLY A 1 86 ? -1.026 3.996 -4.001 1.00 74.25 86 GLY A C 1
ATOM 689 O O . GLY A 1 86 ? -1.868 3.123 -4.187 1.00 74.25 86 GLY A O 1
ATOM 690 N N . LEU A 1 87 ? -0.899 5.058 -4.812 1.00 71.50 87 LEU A N 1
ATOM 691 C CA . LEU A 1 87 ? -1.740 5.291 -5.996 1.00 71.50 87 LEU A CA 1
ATOM 692 C C . LEU A 1 87 ? -1.571 4.196 -7.048 1.00 71.50 87 LEU A C 1
ATOM 694 O O . LEU A 1 87 ? -2.530 3.841 -7.729 1.00 71.50 87 LEU A O 1
ATOM 698 N N . VAL A 1 88 ? -0.343 3.703 -7.201 1.00 79.12 88 VAL A N 1
ATOM 699 C CA . VAL A 1 88 ? -0.014 2.659 -8.165 1.00 79.12 88 VAL A CA 1
ATOM 700 C C . VAL A 1 88 ? 0.002 1.318 -7.436 1.00 79.12 88 VAL A C 1
ATOM 702 O O . VAL A 1 88 ? 0.793 1.179 -6.500 1.00 79.12 88 VAL A O 1
ATOM 705 N N . PRO A 1 89 ? -0.825 0.344 -7.857 1.00 77.44 89 PRO A N 1
ATOM 706 C CA . PRO A 1 89 ? -0.859 -0.971 -7.235 1.00 77.44 89 PRO A CA 1
ATOM 707 C C . PRO A 1 89 ? 0.535 -1.630 -7.238 1.00 77.44 89 PRO A C 1
ATOM 709 O O . PRO A 1 89 ? 1.188 -1.660 -8.292 1.00 77.44 89 PRO A O 1
ATOM 712 N N . PRO A 1 90 ? 1.013 -2.161 -6.096 1.00 82.75 90 PRO A N 1
ATOM 713 C CA . PRO A 1 90 ? 2.322 -2.809 -6.000 1.00 82.75 90 PRO A CA 1
ATOM 714 C C . PRO A 1 90 ? 2.453 -4.014 -6.944 1.00 82.75 90 PRO A C 1
ATOM 716 O O . PRO A 1 90 ? 3.559 -4.340 -7.377 1.00 82.75 90 PRO A O 1
ATOM 719 N N . GLU A 1 91 ? 1.335 -4.627 -7.336 1.00 83.56 91 GLU A N 1
ATOM 720 C CA . GLU A 1 91 ? 1.249 -5.740 -8.285 1.00 83.56 91 GLU A CA 1
ATOM 721 C C . GLU A 1 91 ? 1.921 -5.418 -9.626 1.00 83.56 91 GLU A C 1
ATOM 723 O O . GLU A 1 91 ? 2.553 -6.291 -10.219 1.00 83.56 91 GLU A O 1
ATOM 728 N N . ILE A 1 92 ? 1.849 -4.162 -10.080 1.00 84.06 92 ILE A N 1
ATOM 729 C CA . ILE A 1 92 ? 2.475 -3.713 -11.333 1.00 84.06 92 ILE A CA 1
ATOM 730 C C . ILE A 1 92 ? 4.003 -3.805 -11.226 1.00 84.06 92 ILE A C 1
ATOM 732 O O . ILE A 1 92 ? 4.678 -4.272 -12.143 1.00 84.06 92 ILE A O 1
ATOM 736 N N . PHE A 1 93 ? 4.561 -3.407 -10.084 1.00 88.50 93 PHE A N 1
ATOM 737 C CA . PHE A 1 93 ? 6.003 -3.445 -9.854 1.00 88.50 93 PHE A CA 1
ATOM 738 C C . PHE A 1 93 ? 6.502 -4.865 -9.570 1.00 88.50 93 PHE A C 1
ATOM 740 O O . PHE A 1 93 ? 7.618 -5.212 -9.953 1.00 88.50 93 PHE A O 1
ATOM 747 N N . ILE A 1 94 ? 5.666 -5.714 -8.967 1.00 89.44 94 ILE A N 1
ATOM 748 C CA . ILE A 1 94 ? 5.944 -7.148 -8.813 1.00 89.44 94 ILE A CA 1
ATOM 749 C C . ILE A 1 94 ? 5.992 -7.830 -10.189 1.00 89.44 94 ILE A C 1
ATOM 751 O O . ILE A 1 94 ? 6.926 -8.585 -10.464 1.00 89.44 94 ILE A O 1
ATOM 755 N N . ALA A 1 95 ? 5.042 -7.526 -11.079 1.00 88.12 95 ALA A N 1
ATOM 756 C CA . ALA A 1 95 ? 5.038 -8.038 -12.450 1.00 88.12 95 ALA A CA 1
ATOM 757 C C . ALA A 1 95 ? 6.256 -7.554 -13.254 1.00 88.12 95 ALA A C 1
ATOM 759 O O . ALA A 1 95 ? 6.839 -8.323 -14.017 1.00 88.12 95 ALA A O 1
ATOM 760 N N . TRP A 1 96 ? 6.688 -6.306 -13.048 1.00 90.38 96 TRP A N 1
ATOM 761 C CA . TRP A 1 96 ? 7.947 -5.809 -13.601 1.00 90.38 96 TRP A CA 1
ATOM 762 C C . TRP A 1 96 ? 9.161 -6.586 -13.066 1.00 90.38 96 TRP A C 1
ATOM 764 O O . TRP A 1 96 ? 10.004 -7.005 -13.860 1.00 90.38 96 TRP A O 1
ATOM 774 N N . ALA A 1 97 ? 9.235 -6.836 -11.752 1.00 90.12 97 ALA A N 1
ATOM 775 C CA . ALA A 1 97 ? 10.340 -7.574 -11.136 1.00 90.12 97 ALA A CA 1
ATOM 776 C C . ALA A 1 97 ? 10.484 -8.993 -11.719 1.00 90.12 97 ALA A C 1
ATOM 778 O O . ALA A 1 97 ? 11.606 -9.427 -11.981 1.00 90.12 97 ALA A O 1
ATOM 779 N N . ASP A 1 98 ? 9.373 -9.674 -12.019 1.00 89.06 98 ASP A N 1
ATOM 780 C CA . ASP A 1 98 ? 9.353 -10.981 -12.702 1.00 89.06 98 ASP A CA 1
ATOM 781 C C . ASP A 1 98 ? 10.010 -10.955 -14.098 1.00 89.06 98 ASP A C 1
ATOM 783 O O . ASP A 1 98 ? 10.550 -11.958 -14.559 1.00 89.06 98 ASP A O 1
ATOM 787 N N . LYS A 1 99 ? 10.021 -9.799 -14.775 1.00 87.50 99 LYS A N 1
ATOM 788 C CA . LYS A 1 99 ? 10.643 -9.623 -16.102 1.00 87.50 99 LYS A CA 1
ATOM 789 C C . LYS A 1 99 ? 12.105 -9.183 -16.060 1.00 87.50 99 LYS A C 1
ATOM 791 O O . LYS A 1 99 ? 12.689 -8.934 -17.114 1.00 87.50 99 LYS A O 1
ATOM 796 N N . THR A 1 100 ? 12.708 -9.084 -14.878 1.00 86.50 100 THR A N 1
ATOM 797 C CA . THR A 1 100 ? 14.127 -8.731 -14.719 1.00 86.50 100 THR A CA 1
ATOM 798 C C . THR A 1 100 ? 15.034 -9.967 -14.718 1.00 86.50 100 THR A C 1
ATOM 800 O O . THR A 1 100 ? 14.580 -11.096 -14.569 1.00 86.50 100 THR A O 1
ATOM 803 N N . GLN A 1 101 ? 16.348 -9.758 -14.856 1.00 86.38 101 GLN A N 1
ATOM 804 C CA . GLN A 1 101 ? 17.342 -10.844 -14.814 1.00 86.38 101 GLN A CA 1
ATOM 805 C C . GLN A 1 101 ? 17.442 -11.520 -13.434 1.00 86.38 101 GLN A C 1
ATOM 807 O O . GLN A 1 101 ? 17.871 -12.666 -13.338 1.00 86.38 101 GLN A O 1
ATOM 812 N N . SER A 1 102 ? 17.056 -10.818 -12.363 1.00 90.00 102 SER A N 1
ATOM 813 C CA . SER A 1 102 ? 17.127 -11.301 -10.980 1.00 90.00 102 SER A CA 1
ATOM 814 C C . SER A 1 102 ? 15.835 -11.000 -10.197 1.00 90.00 102 SER A C 1
ATOM 816 O O . SER A 1 102 ? 15.839 -10.175 -9.278 1.00 90.00 102 SER A O 1
ATOM 818 N N . PRO A 1 103 ? 14.719 -11.697 -10.494 1.00 91.31 103 PRO A N 1
ATOM 819 C CA . PRO A 1 103 ? 13.406 -11.382 -9.924 1.00 91.31 103 PRO A CA 1
ATOM 820 C C . PRO A 1 103 ? 13.359 -11.370 -8.394 1.00 91.31 103 PRO A C 1
ATOM 822 O O . PRO A 1 103 ? 12.814 -10.448 -7.798 1.00 91.31 103 PRO A O 1
ATOM 825 N N . ILE A 1 104 ? 13.988 -12.352 -7.741 1.00 93.69 104 ILE A N 1
ATOM 826 C CA . ILE A 1 104 ? 14.002 -12.474 -6.272 1.00 93.69 104 ILE A CA 1
ATOM 827 C C . ILE A 1 104 ? 14.714 -11.280 -5.624 1.00 93.69 104 ILE A C 1
ATOM 829 O O . ILE A 1 104 ? 14.287 -10.791 -4.576 1.00 93.69 104 ILE A O 1
ATOM 833 N N . PHE A 1 105 ? 15.785 -10.789 -6.252 1.00 94.19 105 PHE A N 1
ATOM 834 C CA . PHE A 1 105 ? 16.529 -9.637 -5.754 1.00 94.19 105 PHE A CA 1
ATOM 835 C C . PHE A 1 105 ? 15.664 -8.378 -5.811 1.00 94.19 105 PHE A C 1
ATOM 837 O O . PHE A 1 105 ? 15.473 -7.724 -4.787 1.00 94.19 105 PHE A O 1
ATOM 844 N N . TYR A 1 106 ? 15.077 -8.075 -6.972 1.00 92.38 106 TYR A N 1
ATOM 845 C CA . TYR A 1 106 ? 14.222 -6.897 -7.117 1.00 92.38 106 TYR A CA 1
ATOM 846 C C . TYR A 1 106 ? 12.963 -6.988 -6.262 1.00 92.38 106 TYR A C 1
ATOM 848 O O . TYR A 1 106 ? 12.612 -6.002 -5.625 1.00 92.38 106 TYR A O 1
ATOM 856 N N . LEU A 1 107 ? 12.342 -8.163 -6.145 1.00 93.56 107 LEU A N 1
ATOM 857 C CA . LEU A 1 107 ? 11.215 -8.380 -5.238 1.00 93.56 107 LEU A CA 1
ATOM 858 C C . LEU A 1 107 ? 11.589 -8.067 -3.779 1.00 93.56 107 LEU A C 1
ATOM 860 O O . LEU A 1 107 ? 10.837 -7.396 -3.076 1.00 93.56 107 LEU A O 1
ATOM 864 N N . SER A 1 108 ? 12.772 -8.503 -3.336 1.00 93.88 108 SER A N 1
ATOM 865 C CA . SER A 1 108 ? 13.271 -8.223 -1.982 1.00 93.88 108 SER A CA 1
ATOM 866 C C . SER A 1 108 ? 13.523 -6.728 -1.770 1.00 93.88 108 SER A C 1
ATOM 868 O O . SER A 1 108 ? 13.184 -6.181 -0.721 1.00 93.88 108 SER A O 1
ATOM 870 N N . VAL A 1 109 ? 14.071 -6.044 -2.779 1.00 94.06 109 VAL A N 1
ATOM 871 C CA . VAL A 1 109 ? 14.275 -4.589 -2.746 1.00 94.06 109 VAL A CA 1
ATOM 872 C C . VAL A 1 109 ? 12.938 -3.842 -2.728 1.00 94.06 109 VAL A C 1
ATOM 874 O O . VAL A 1 109 ? 12.790 -2.907 -1.945 1.00 94.06 109 VAL A O 1
ATOM 877 N N . LEU A 1 110 ? 11.947 -4.264 -3.520 1.00 93.44 110 LEU A N 1
ATOM 878 C CA . LEU A 1 110 ? 10.584 -3.719 -3.482 1.00 93.44 110 LEU A CA 1
ATOM 879 C C . LEU A 1 110 ? 9.973 -3.876 -2.088 1.00 93.44 110 LEU A C 1
ATOM 881 O O . LEU A 1 110 ? 9.425 -2.917 -1.555 1.00 93.44 110 LEU A O 1
ATOM 885 N N . ALA A 1 111 ? 10.095 -5.053 -1.473 1.00 93.06 111 ALA A N 1
ATOM 886 C CA . ALA A 1 111 ? 9.573 -5.290 -0.130 1.00 93.06 111 ALA A CA 1
ATOM 887 C C . ALA A 1 111 ? 10.219 -4.353 0.908 1.00 93.06 111 ALA A C 1
ATOM 889 O O . ALA A 1 111 ? 9.517 -3.735 1.709 1.00 93.06 111 ALA A O 1
ATOM 890 N N . LEU A 1 112 ? 11.545 -4.181 0.851 1.00 94.31 112 LEU A N 1
ATOM 891 C CA . LEU A 1 112 ? 12.267 -3.244 1.717 1.00 94.31 112 LEU A CA 1
ATOM 892 C C . LEU A 1 112 ? 11.839 -1.790 1.479 1.00 94.31 112 LEU A C 1
ATOM 894 O O . LEU A 1 112 ? 11.594 -1.057 2.436 1.00 94.31 112 LEU A O 1
ATOM 898 N N . LEU A 1 113 ? 11.713 -1.372 0.219 1.00 92.88 113 LEU A N 1
ATOM 899 C CA . LEU A 1 113 ? 11.260 -0.026 -0.134 1.00 92.88 113 LEU A CA 1
ATOM 900 C C . LEU A 1 113 ? 9.818 0.225 0.304 1.00 92.88 113 LEU A C 1
ATOM 902 O O . LEU A 1 113 ? 9.532 1.313 0.793 1.00 92.88 113 LEU A O 1
ATOM 906 N N . SER A 1 114 ? 8.934 -0.766 0.184 1.00 92.44 114 SER A N 1
ATOM 907 C CA . SER A 1 114 ? 7.552 -0.680 0.662 1.00 92.44 114 SER A CA 1
ATOM 908 C C . SER A 1 114 ? 7.514 -0.470 2.173 1.00 92.44 114 SER A C 1
ATOM 910 O O . SER A 1 114 ? 6.840 0.437 2.655 1.00 92.44 114 SER A O 1
ATOM 912 N N . TYR A 1 115 ? 8.318 -1.231 2.922 1.00 91.50 115 TYR A N 1
ATOM 913 C CA . TYR A 1 115 ? 8.422 -1.075 4.370 1.00 91.50 115 TYR A CA 1
ATOM 914 C C . TYR A 1 115 ? 8.945 0.316 4.765 1.00 91.50 115 TYR A C 1
ATOM 916 O O . TYR A 1 115 ? 8.341 1.002 5.593 1.00 91.50 115 TYR A O 1
ATOM 924 N N . CYS A 1 116 ? 10.021 0.781 4.122 1.00 92.75 116 CYS A N 1
ATOM 925 C CA . CYS A 1 116 ? 10.557 2.128 4.328 1.00 92.75 116 CYS A CA 1
ATOM 926 C C . CYS A 1 116 ? 9.545 3.223 3.954 1.00 92.75 116 CYS A C 1
ATOM 928 O O . CYS A 1 116 ? 9.402 4.203 4.686 1.00 92.75 116 CYS A O 1
ATOM 930 N N . GLY A 1 117 ? 8.821 3.046 2.847 1.00 90.81 117 GLY A N 1
ATOM 931 C CA . GLY A 1 117 ? 7.758 3.946 2.405 1.00 90.81 117 GLY A CA 1
ATOM 932 C C . GLY A 1 117 ? 6.645 4.027 3.444 1.00 90.81 117 GLY A C 1
ATOM 933 O O . GLY A 1 117 ? 6.289 5.121 3.868 1.00 90.81 117 GLY A O 1
ATOM 934 N N . GLY A 1 118 ? 6.197 2.884 3.970 1.00 89.50 118 GLY A N 1
ATOM 935 C CA . GLY A 1 118 ? 5.224 2.824 5.060 1.00 89.50 118 GLY A CA 1
ATOM 936 C C . GLY A 1 118 ? 5.698 3.542 6.326 1.00 89.50 118 GLY A C 1
ATOM 937 O O . GLY A 1 118 ? 4.916 4.251 6.957 1.00 89.50 118 GLY A O 1
ATOM 938 N N . ILE A 1 119 ? 6.978 3.431 6.699 1.00 90.75 119 ILE A N 1
ATOM 939 C CA . ILE A 1 119 ? 7.541 4.205 7.821 1.00 90.75 119 ILE A CA 1
ATOM 940 C C . ILE A 1 119 ? 7.422 5.715 7.555 1.00 90.75 119 ILE A C 1
ATOM 942 O O . ILE A 1 119 ? 6.974 6.458 8.434 1.00 90.75 119 ILE A O 1
ATOM 946 N N . LEU A 1 120 ? 7.776 6.182 6.353 1.00 90.81 120 LEU A N 1
ATOM 947 C CA . LEU A 1 120 ? 7.619 7.593 5.977 1.00 90.81 120 LEU A CA 1
ATOM 948 C C . LEU A 1 120 ? 6.151 8.027 6.025 1.00 90.81 120 LEU A C 1
ATOM 950 O O . LEU A 1 120 ? 5.833 9.040 6.651 1.00 90.81 120 LEU A O 1
ATOM 954 N N . SER A 1 121 ? 5.251 7.226 5.458 1.00 91.00 121 SER A N 1
ATOM 955 C CA . SER A 1 121 ? 3.803 7.425 5.497 1.00 91.00 121 SER A CA 1
ATOM 956 C C . SER A 1 121 ? 3.264 7.508 6.934 1.00 91.00 121 SER A C 1
ATOM 958 O O . SER A 1 121 ? 2.433 8.366 7.240 1.00 91.00 121 SER A O 1
ATOM 960 N N . TYR A 1 122 ? 3.774 6.687 7.856 1.00 89.06 122 TYR A N 1
ATOM 961 C CA . TYR A 1 122 ? 3.438 6.756 9.280 1.00 89.06 122 TYR A CA 1
ATOM 962 C C . TYR A 1 122 ? 3.861 8.095 9.905 1.00 89.06 122 TYR A C 1
ATOM 964 O O . TYR A 1 122 ? 3.064 8.749 10.587 1.00 89.06 122 TYR A O 1
ATOM 972 N N . PHE A 1 123 ? 5.085 8.563 9.644 1.00 89.06 123 PHE A N 1
ATOM 973 C CA . PHE A 1 123 ? 5.534 9.870 10.137 1.00 89.06 123 PHE A CA 1
ATOM 974 C C . PHE A 1 123 ? 4.770 11.034 9.498 1.00 89.06 123 PHE A C 1
ATOM 976 O O . PHE A 1 123 ? 4.468 12.020 10.183 1.00 89.06 123 PHE A O 1
ATOM 983 N N . MET A 1 124 ? 4.397 10.914 8.223 1.00 87.75 124 MET A N 1
ATOM 984 C CA . MET A 1 124 ? 3.505 11.861 7.557 1.00 87.75 124 MET A CA 1
ATOM 985 C C . MET A 1 124 ? 2.148 11.908 8.264 1.00 87.75 124 MET A C 1
ATOM 987 O O . MET A 1 124 ? 1.725 12.988 8.674 1.00 87.75 124 MET A O 1
ATOM 991 N N . GLY A 1 125 ? 1.518 10.759 8.522 1.00 85.69 125 GLY A N 1
ATOM 992 C CA . GLY A 1 125 ? 0.267 10.670 9.283 1.00 85.69 125 GLY A CA 1
ATOM 993 C C . GLY A 1 125 ? 0.375 11.296 10.676 1.00 85.69 125 GLY A C 1
ATOM 994 O O . GLY A 1 125 ? -0.477 12.089 11.081 1.00 85.69 125 GLY A O 1
ATOM 995 N N . ARG A 1 126 ? 1.478 11.042 11.387 1.00 85.81 126 ARG A N 1
ATOM 996 C CA . ARG A 1 126 ? 1.741 11.636 12.707 1.00 85.81 126 ARG A CA 1
ATOM 997 C C . ARG A 1 126 ? 1.912 13.155 12.655 1.00 85.81 126 ARG A C 1
ATOM 999 O O . ARG A 1 126 ? 1.547 13.846 13.605 1.00 85.81 126 ARG A O 1
ATOM 1006 N N . THR A 1 127 ? 2.473 13.676 11.568 1.00 86.00 127 THR A N 1
ATOM 1007 C CA . THR A 1 127 ? 2.635 15.119 11.351 1.00 86.00 127 THR A CA 1
ATOM 1008 C C . THR A 1 127 ? 1.300 15.770 11.009 1.00 86.00 127 THR A C 1
ATOM 1010 O O . THR A 1 127 ? 0.965 16.797 11.594 1.00 86.00 127 THR A O 1
ATOM 1013 N N . ILE A 1 128 ? 0.503 15.134 10.148 1.00 84.88 128 ILE A N 1
ATOM 1014 C CA . ILE A 1 128 ? -0.849 15.580 9.789 1.00 84.88 128 ILE A CA 1
ATOM 1015 C C . ILE A 1 128 ? -1.754 15.634 11.032 1.00 84.88 128 ILE A C 1
ATOM 1017 O O . ILE A 1 128 ? -2.534 16.572 11.175 1.00 84.88 128 ILE A O 1
ATOM 1021 N N . SER A 1 129 ? -1.603 14.693 11.971 1.00 81.75 129 SER A N 1
ATOM 1022 C CA . SER A 1 129 ? -2.365 14.679 13.233 1.00 81.75 129 SER A CA 1
ATOM 1023 C C . SER A 1 129 ? -2.165 15.936 14.093 1.00 81.75 129 SER A C 1
ATOM 1025 O O . SER A 1 129 ? -3.044 16.312 14.862 1.00 81.75 129 SER A O 1
ATOM 1027 N N . LYS A 1 130 ? -1.032 16.642 13.949 1.00 82.94 130 LYS A N 1
ATOM 1028 C CA . LYS A 1 130 ? -0.780 17.895 14.685 1.00 82.94 130 LYS A CA 1
ATOM 1029 C C . LYS A 1 130 ? -1.690 19.043 14.236 1.00 82.94 130 LYS A C 1
ATOM 1031 O O . LYS A 1 130 ? -1.752 20.059 14.922 1.00 82.94 130 LYS A O 1
ATOM 1036 N N . ILE A 1 131 ? -2.365 18.910 13.094 1.00 84.88 131 ILE A N 1
ATOM 1037 C CA . ILE A 1 131 ? -3.303 19.909 12.582 1.00 84.88 131 ILE A CA 1
ATOM 1038 C C . ILE A 1 131 ? -4.637 19.754 13.340 1.00 84.88 131 ILE A C 1
ATOM 1040 O O . ILE A 1 131 ? -5.299 18.725 13.174 1.00 84.88 131 ILE A O 1
ATOM 1044 N N . PRO A 1 132 ? -5.090 20.767 14.111 1.00 77.44 132 PRO A N 1
ATOM 1045 C CA . PRO A 1 132 ? -6.274 20.650 14.974 1.00 77.44 132 PRO A CA 1
ATOM 1046 C C . PRO A 1 132 ? -7.545 20.245 14.218 1.00 77.44 132 PRO A C 1
ATOM 1048 O O . PRO A 1 132 ? -8.292 19.379 14.657 1.00 77.44 132 PRO A O 1
ATOM 1051 N N . SER A 1 133 ? -7.743 20.799 13.017 1.00 78.44 133 SER A N 1
ATOM 1052 C CA . SER A 1 133 ? -8.898 20.484 12.167 1.00 78.44 133 SER A CA 1
ATOM 1053 C C . SER A 1 133 ? -8.958 19.007 11.761 1.00 78.44 133 SER A C 1
ATOM 1055 O O . SER A 1 133 ? -10.042 18.420 11.705 1.00 78.44 133 SER A O 1
ATOM 1057 N N . VAL A 1 134 ? -7.802 18.385 11.509 1.00 78.50 134 VAL A N 1
ATOM 1058 C CA . VAL A 1 134 ? -7.734 16.964 11.160 1.00 78.50 134 VAL A CA 1
ATOM 1059 C C . VAL A 1 134 ? -8.008 16.123 12.403 1.00 78.50 134 VAL A C 1
ATOM 1061 O O . VAL A 1 134 ? -8.850 15.226 12.361 1.00 78.50 134 VAL A O 1
ATOM 1064 N N . TYR A 1 135 ? -7.376 16.454 13.528 1.00 74.62 135 TYR A N 1
ATOM 1065 C CA . TYR A 1 135 ? -7.584 15.757 14.794 1.00 74.62 135 TYR A CA 1
ATOM 1066 C C . TYR A 1 135 ? -9.058 15.747 15.234 1.00 74.62 135 TYR A C 1
ATOM 1068 O O . TYR A 1 135 ? -9.590 14.692 15.593 1.00 74.62 135 TYR A O 1
ATOM 1076 N N . ASP A 1 136 ? -9.754 16.881 15.129 1.00 78.25 136 ASP A N 1
ATOM 1077 C CA . ASP A 1 136 ? -11.173 16.987 15.485 1.00 78.25 136 ASP A CA 1
ATOM 1078 C C . ASP A 1 136 ? -12.065 16.188 14.526 1.00 78.25 136 ASP A C 1
ATOM 1080 O O . ASP A 1 136 ? -12.970 15.466 14.962 1.00 78.25 136 ASP A O 1
ATOM 1084 N N . TYR A 1 137 ? -11.780 16.228 13.219 1.00 77.75 137 TYR A N 1
ATOM 1085 C CA . TYR A 1 137 ? -12.496 15.421 12.228 1.00 77.75 137 TYR A CA 1
ATOM 1086 C C . TYR A 1 137 ? -12.362 13.920 12.514 1.00 77.75 137 TYR A C 1
ATOM 1088 O O . TYR A 1 137 ? -13.362 13.191 12.516 1.00 77.75 137 TYR A O 1
ATOM 1096 N N . PHE A 1 138 ? -11.145 13.454 12.800 1.00 71.12 138 PHE A N 1
ATOM 1097 C CA . PHE A 1 138 ? -10.889 12.061 13.152 1.00 71.12 138 PHE A CA 1
ATOM 1098 C C . PHE A 1 138 ? -11.533 11.699 14.497 1.00 71.12 138 PHE A C 1
ATOM 1100 O O . PHE A 1 138 ? -12.212 10.676 14.595 1.00 71.12 138 PHE A O 1
ATOM 1107 N N . THR A 1 139 ? -11.444 12.557 15.509 1.00 70.38 139 THR A N 1
ATOM 1108 C CA . THR A 1 139 ? -12.041 12.298 16.827 1.00 70.38 139 THR A CA 1
ATOM 1109 C C . THR A 1 139 ? -13.566 12.221 16.765 1.00 70.38 139 THR A C 1
ATOM 1111 O O . THR A 1 139 ? -14.161 11.352 17.403 1.00 70.38 139 THR A O 1
ATOM 1114 N N . ILE A 1 140 ? -14.229 13.063 15.971 1.00 76.06 140 ILE A N 1
ATOM 1115 C CA . ILE A 1 140 ? -15.696 13.091 15.878 1.00 76.06 140 ILE A CA 1
ATOM 1116 C C . ILE A 1 140 ? -16.208 12.001 14.928 1.00 76.06 140 ILE A C 1
ATOM 1118 O O . ILE A 1 140 ? -17.091 11.215 15.291 1.00 76.06 140 ILE A O 1
ATOM 1122 N N . LYS A 1 141 ? -15.653 11.903 13.714 1.00 75.06 141 LYS A N 1
ATOM 1123 C CA . LYS A 1 141 ? -16.165 10.990 12.681 1.00 75.06 141 LYS A CA 1
ATOM 1124 C C . LYS A 1 141 ? -15.697 9.556 12.883 1.00 75.06 141 LYS A C 1
ATOM 1126 O O . LYS A 1 141 ? -16.480 8.619 12.702 1.00 75.06 141 LYS A O 1
ATOM 1131 N N . MET A 1 142 ? -14.451 9.364 13.313 1.00 73.25 142 MET A N 1
ATOM 1132 C CA . MET A 1 142 ? -13.891 8.030 13.507 1.00 73.25 142 MET A CA 1
ATOM 1133 C C . MET A 1 142 ? -14.388 7.380 14.799 1.00 73.25 142 MET A C 1
ATOM 1135 O O . MET A 1 142 ? -14.478 6.158 14.844 1.00 73.25 142 MET A O 1
ATOM 1139 N N . ASN A 1 143 ? -14.846 8.145 15.800 1.00 75.62 143 ASN A N 1
ATOM 1140 C CA . ASN A 1 143 ? -15.441 7.591 17.027 1.00 75.62 143 ASN A CA 1
ATOM 1141 C C . ASN A 1 143 ? -16.587 6.604 16.749 1.00 75.62 143 ASN A C 1
ATOM 1143 O O . ASN A 1 143 ? -16.707 5.565 17.404 1.00 75.62 143 ASN A O 1
ATOM 1147 N N . LYS A 1 144 ? -17.427 6.898 15.749 1.00 76.31 144 LYS A N 1
ATOM 1148 C CA . LYS A 1 144 ? -18.520 6.005 15.338 1.00 76.31 144 LYS A CA 1
ATOM 1149 C C . LYS A 1 144 ? -17.984 4.686 14.772 1.00 76.31 144 LYS A C 1
ATOM 1151 O O . LYS A 1 144 ? -18.455 3.617 15.162 1.00 76.31 144 LYS A O 1
ATOM 1156 N N . HIS A 1 145 ? -16.975 4.759 13.904 1.00 73.62 145 HIS A N 1
ATOM 1157 C CA . HIS A 1 145 ? -16.324 3.589 13.312 1.00 73.62 145 HIS A CA 1
ATOM 1158 C C . HIS A 1 145 ? -15.538 2.782 14.355 1.00 73.62 145 HIS A C 1
ATOM 1160 O O . HIS A 1 145 ? -15.659 1.562 14.386 1.00 73.62 145 HIS A O 1
ATOM 1166 N N . VAL A 1 146 ? -14.836 3.437 15.281 1.00 73.25 146 VAL A N 1
ATOM 1167 C CA . VAL A 1 146 ? -14.107 2.798 16.389 1.00 73.25 146 VAL A CA 1
ATOM 1168 C C . VAL A 1 146 ? -15.058 2.048 17.322 1.00 73.25 146 VAL A C 1
ATOM 1170 O O . VAL A 1 146 ? -14.768 0.914 17.701 1.00 73.25 146 VAL A O 1
ATOM 1173 N N . LYS A 1 147 ? -16.229 2.611 17.655 1.00 78.00 147 LYS A N 1
ATOM 1174 C CA . LYS A 1 147 ? -17.253 1.899 18.445 1.00 78.00 147 LYS A CA 1
ATOM 1175 C C . LYS A 1 147 ? -17.752 0.635 17.737 1.00 78.00 147 LYS A C 1
ATOM 1177 O O . LYS A 1 147 ? -17.958 -0.386 18.391 1.00 78.00 147 LYS A O 1
ATOM 1182 N N . MET A 1 148 ? -17.911 0.674 16.414 1.00 73.12 148 MET A N 1
ATOM 1183 C CA . MET A 1 148 ? -18.274 -0.501 15.611 1.00 73.12 148 MET A CA 1
ATOM 1184 C C . MET A 1 148 ? -17.138 -1.529 15.533 1.00 73.12 148 MET A C 1
ATOM 1186 O O . MET A 1 148 ? -17.394 -2.720 15.700 1.00 73.12 148 MET A O 1
ATOM 1190 N N . ILE A 1 149 ? -15.891 -1.079 15.359 1.00 73.75 149 ILE A N 1
ATOM 1191 C CA . ILE A 1 149 ? -14.695 -1.934 15.381 1.00 73.75 149 ILE A CA 1
ATOM 1192 C C . ILE A 1 149 ? -14.554 -2.616 16.741 1.00 73.75 149 ILE A C 1
ATOM 1194 O O . ILE A 1 149 ? -14.374 -3.823 16.800 1.00 73.75 149 ILE A O 1
ATOM 1198 N N . ARG A 1 150 ? -14.742 -1.904 17.853 1.00 75.31 150 ARG A N 1
ATOM 1199 C CA . ARG A 1 150 ? -14.699 -2.509 19.194 1.00 75.31 150 ARG A CA 1
ATOM 1200 C C . ARG A 1 150 ? -15.827 -3.527 19.422 1.00 75.31 150 ARG A C 1
ATOM 1202 O O . ARG A 1 150 ? -15.636 -4.484 20.163 1.00 75.31 150 ARG A O 1
ATOM 1209 N N . LYS A 1 151 ? -16.984 -3.351 18.774 1.00 78.12 151 LYS A N 1
ATOM 1210 C CA . LYS A 1 151 ? -18.137 -4.263 18.873 1.00 78.12 151 LYS A CA 1
ATOM 1211 C C . LYS A 1 151 ? -17.995 -5.524 18.007 1.00 78.12 151 LYS A C 1
ATOM 1213 O O . LYS A 1 151 ? -18.493 -6.578 18.396 1.00 78.12 151 LYS A O 1
ATOM 1218 N N . TRP A 1 152 ? -17.337 -5.432 16.847 1.00 78.06 152 TRP A N 1
ATOM 1219 C CA . TRP A 1 152 ? -17.279 -6.507 15.839 1.00 78.06 152 TRP A CA 1
ATOM 1220 C C . TRP A 1 152 ? -15.856 -6.853 15.349 1.00 78.06 152 TRP A C 1
ATOM 1222 O O . TRP A 1 152 ? -15.693 -7.475 14.298 1.00 78.06 152 TRP A O 1
ATOM 1232 N N . GLY A 1 153 ? -14.827 -6.449 16.096 1.00 72.00 153 GLY A N 1
ATOM 1233 C CA . GLY A 1 153 ? -13.441 -6.309 15.627 1.00 72.00 153 GLY A CA 1
ATOM 1234 C C . GLY A 1 153 ? -12.840 -7.532 14.953 1.00 72.00 153 GLY A C 1
ATOM 1235 O O . GLY A 1 153 ? -12.303 -7.400 13.863 1.00 72.00 153 GLY A O 1
ATOM 1236 N N . GLY A 1 154 ? -13.001 -8.725 15.533 1.00 73.38 154 GLY A N 1
ATOM 1237 C CA . GLY A 1 154 ? -12.442 -9.956 14.958 1.00 73.38 154 GLY A CA 1
ATOM 1238 C C . GLY A 1 154 ? -12.915 -10.231 13.527 1.00 73.38 154 GLY A C 1
ATOM 1239 O O . GLY A 1 154 ? -12.119 -10.580 12.666 1.00 73.38 154 GLY A O 1
ATOM 1240 N N . PHE A 1 155 ? -14.197 -10.004 13.234 1.00 71.56 155 PHE A N 1
ATOM 1241 C CA . PHE A 1 155 ? -14.725 -10.191 11.882 1.00 71.56 155 PHE A CA 1
ATOM 1242 C C . PHE A 1 155 ? -14.411 -9.000 10.971 1.00 71.56 155 PHE A C 1
ATOM 1244 O O . PHE A 1 155 ? -14.177 -9.187 9.781 1.00 71.56 155 PHE A O 1
ATOM 1251 N N . LEU A 1 156 ? -14.382 -7.773 11.503 1.00 70.75 156 LEU A N 1
ATOM 1252 C CA . LEU A 1 156 ? -13.991 -6.599 10.716 1.00 70.75 156 LEU A CA 1
ATOM 1253 C C . LEU A 1 156 ? -12.525 -6.649 10.276 1.00 70.75 156 LEU A C 1
ATOM 1255 O O . LEU A 1 156 ? -12.222 -6.123 9.214 1.00 70.75 156 LEU A O 1
ATOM 1259 N N . ILE A 1 157 ? -11.652 -7.325 11.027 1.00 73.19 157 ILE A N 1
ATOM 1260 C CA . ILE A 1 157 ? -10.282 -7.640 10.599 1.00 73.19 157 ILE A CA 1
ATOM 1261 C C . ILE A 1 157 ? -10.305 -8.566 9.377 1.00 73.19 157 ILE A C 1
ATOM 1263 O O . ILE A 1 157 ? -9.628 -8.283 8.396 1.00 73.19 157 ILE A O 1
ATOM 1267 N N . VAL A 1 158 ? -11.131 -9.620 9.389 1.00 72.88 158 VAL A N 1
ATOM 1268 C CA . VAL A 1 158 ? -11.275 -10.535 8.239 1.00 72.88 158 VAL A CA 1
ATOM 1269 C C . VAL A 1 158 ? -11.814 -9.797 7.014 1.00 72.88 158 VAL A C 1
ATOM 1271 O O . VAL A 1 158 ? -11.262 -9.929 5.929 1.00 72.88 158 VAL A O 1
ATOM 1274 N N . VAL A 1 159 ? -12.861 -8.983 7.177 1.00 73.56 159 VAL A N 1
ATOM 1275 C CA . VAL A 1 159 ? -13.398 -8.171 6.073 1.00 73.56 159 VAL A CA 1
ATOM 1276 C C . VAL A 1 159 ? -12.363 -7.166 5.581 1.00 73.56 159 VAL A C 1
ATOM 1278 O O . VAL A 1 159 ? -12.197 -7.033 4.378 1.00 73.56 159 VAL A O 1
ATOM 1281 N N . GLY A 1 160 ? -11.656 -6.488 6.485 1.00 72.44 160 GLY A N 1
ATOM 1282 C CA . GLY A 1 160 ? -10.597 -5.542 6.140 1.00 72.44 160 GLY A CA 1
ATOM 1283 C C . GLY A 1 160 ? -9.455 -6.190 5.361 1.00 72.44 160 GLY A C 1
ATOM 1284 O O . GLY A 1 160 ? -8.976 -5.585 4.415 1.00 72.44 160 GLY A O 1
ATOM 1285 N N . ALA A 1 161 ? -9.084 -7.430 5.691 1.00 76.06 161 ALA A N 1
ATOM 1286 C CA . ALA A 1 161 ? -8.066 -8.194 4.968 1.00 76.06 161 ALA A CA 1
ATOM 1287 C C . ALA A 1 161 ? -8.515 -8.646 3.566 1.00 76.06 161 ALA A C 1
ATOM 1289 O O . ALA A 1 161 ? -7.680 -8.879 2.700 1.00 76.06 161 ALA A O 1
ATOM 1290 N N . LEU A 1 162 ? -9.826 -8.773 3.335 1.00 72.44 162 LEU A N 1
ATOM 1291 C CA . LEU A 1 162 ? -10.386 -9.055 2.009 1.00 72.44 162 LEU A CA 1
ATOM 1292 C C . LEU A 1 162 ? -10.475 -7.803 1.128 1.00 72.44 162 LEU A C 1
ATOM 1294 O O . LEU A 1 162 ? -10.660 -7.922 -0.081 1.00 72.44 162 LEU A O 1
ATOM 1298 N N . LEU A 1 163 ? -10.393 -6.609 1.721 1.00 75.12 163 LEU A N 1
ATOM 1299 C CA . LEU A 1 163 ? -10.368 -5.362 0.973 1.00 75.12 163 LEU A CA 1
ATOM 1300 C C . LEU A 1 163 ? -8.919 -5.045 0.586 1.00 75.12 163 LEU A C 1
ATOM 1302 O O . LEU A 1 163 ? -8.067 -4.977 1.473 1.00 75.12 163 LEU A O 1
ATOM 1306 N N . PRO A 1 164 ? -8.625 -4.795 -0.700 1.00 69.69 164 PRO A N 1
ATOM 1307 C CA . PRO A 1 164 ? -7.311 -4.317 -1.102 1.00 69.69 164 PRO A CA 1
ATOM 1308 C C . PRO A 1 164 ? -7.172 -2.858 -0.653 1.00 69.69 164 PRO A C 1
ATOM 1310 O O . PRO A 1 164 ? -7.583 -1.930 -1.349 1.00 69.69 164 PRO A O 1
ATOM 1313 N N . ILE A 1 165 ? -6.669 -2.650 0.564 1.00 75.31 165 ILE A N 1
ATOM 1314 C CA . ILE A 1 165 ? -6.339 -1.321 1.081 1.00 75.31 165 ILE A CA 1
ATOM 1315 C C . ILE A 1 165 ? -4.851 -1.084 0.813 1.00 75.31 165 ILE A C 1
ATOM 1317 O O . ILE A 1 165 ? -4.041 -1.914 1.231 1.00 75.31 165 ILE A O 1
ATOM 1321 N N . PRO A 1 166 ? -4.472 0.033 0.165 1.00 80.44 166 PRO A N 1
ATOM 1322 C CA . PRO A 1 166 ? -3.068 0.369 -0.037 1.00 80.44 166 PRO A CA 1
ATOM 1323 C C . PRO A 1 166 ? -2.313 0.414 1.295 1.00 80.44 166 PRO A C 1
ATOM 1325 O O . PRO A 1 166 ? -2.798 1.002 2.269 1.00 80.44 166 PRO A O 1
ATOM 1328 N N . PHE A 1 167 ? -1.124 -0.188 1.337 1.00 81.81 167 PHE A N 1
ATOM 1329 C CA . PHE A 1 167 ? -0.319 -0.301 2.555 1.00 81.81 167 PHE A CA 1
ATOM 1330 C C . PHE A 1 167 ? -0.034 1.074 3.178 1.00 81.81 167 PHE A C 1
ATOM 1332 O O . PHE A 1 167 ? -0.337 1.306 4.349 1.00 81.81 167 PHE A O 1
ATOM 1339 N N . SER A 1 168 ? 0.402 2.033 2.366 1.00 84.50 168 SER A N 1
ATOM 1340 C CA . SER A 1 168 ? 0.644 3.426 2.759 1.00 84.50 168 SER A CA 1
ATOM 1341 C C . SER A 1 168 ? -0.529 4.104 3.478 1.00 84.50 168 SER A C 1
ATOM 1343 O O . SER A 1 168 ? -0.335 4.784 4.487 1.00 84.50 168 SER A O 1
ATOM 1345 N N . MET A 1 169 ? -1.768 3.868 3.037 1.00 83.50 169 MET A N 1
ATOM 1346 C CA . MET A 1 169 ? -2.969 4.422 3.671 1.00 83.50 169 MET A CA 1
ATOM 1347 C C . MET A 1 169 ? -3.169 3.862 5.079 1.00 83.50 169 MET A C 1
ATOM 1349 O O . MET A 1 169 ? -3.567 4.595 5.990 1.00 83.50 169 MET A O 1
ATOM 1353 N N . THR A 1 170 ? -2.856 2.580 5.285 1.00 84.88 170 THR A N 1
ATOM 1354 C CA . THR A 1 170 ? -2.894 1.975 6.622 1.00 84.88 170 THR A CA 1
ATOM 1355 C C . THR A 1 170 ? -1.806 2.549 7.532 1.00 84.88 170 THR A C 1
ATOM 1357 O O . THR A 1 170 ? -2.089 2.864 8.690 1.00 84.88 170 THR A O 1
ATOM 1360 N N . SER A 1 171 ? -0.609 2.803 7.000 1.00 87.06 171 SER A N 1
ATOM 1361 C CA . SER A 1 171 ? 0.498 3.433 7.725 1.00 87.06 171 SER A CA 1
ATOM 1362 C C . SER A 1 171 ? 0.200 4.879 8.125 1.00 87.06 171 SER A C 1
ATOM 1364 O O . SER A 1 171 ? 0.406 5.255 9.282 1.00 87.06 171 SER A O 1
ATOM 1366 N N . ILE A 1 172 ? -0.365 5.681 7.214 1.00 85.62 172 ILE A N 1
ATOM 1367 C CA . ILE A 1 172 ? -0.839 7.046 7.503 1.00 85.62 172 ILE A CA 1
ATOM 1368 C C . ILE A 1 172 ? -1.880 7.006 8.621 1.00 85.62 172 ILE A C 1
ATOM 1370 O O . ILE A 1 172 ? -1.785 7.776 9.578 1.00 85.62 172 ILE A O 1
ATOM 1374 N N . ALA A 1 173 ? -2.853 6.096 8.533 1.00 84.56 173 ALA A N 1
ATOM 1375 C CA . ALA A 1 173 ? -3.883 5.942 9.554 1.00 84.56 173 ALA A CA 1
ATOM 1376 C C . ALA A 1 173 ? -3.290 5.571 10.924 1.00 84.56 173 ALA A C 1
ATOM 1378 O O . ALA A 1 173 ? -3.694 6.152 11.932 1.00 84.56 173 ALA A O 1
ATOM 1379 N N . ALA A 1 174 ? -2.302 4.670 10.967 1.00 84.62 174 ALA A N 1
ATOM 1380 C CA . ALA A 1 174 ? -1.580 4.322 12.192 1.00 84.62 174 ALA A CA 1
ATOM 1381 C C . ALA A 1 174 ? -0.844 5.537 12.795 1.00 84.62 174 ALA A C 1
ATOM 1383 O O . ALA A 1 174 ? -0.891 5.756 14.009 1.00 84.62 174 ALA A O 1
ATOM 1384 N N . GLY A 1 175 ? -0.230 6.371 11.950 1.00 83.38 175 GLY A N 1
ATOM 1385 C CA . GLY A 1 175 ? 0.409 7.622 12.363 1.00 83.38 175 GLY A CA 1
ATOM 1386 C C . GLY A 1 175 ? -0.579 8.650 12.916 1.00 83.38 175 GLY A C 1
ATOM 1387 O O . GLY A 1 175 ? -0.309 9.278 13.943 1.00 83.38 175 GLY A O 1
ATOM 1388 N N . LEU A 1 176 ? -1.742 8.783 12.274 1.00 84.38 176 LEU A N 1
ATOM 1389 C CA . LEU A 1 176 ? -2.811 9.703 12.676 1.00 84.38 176 LEU A CA 1
ATOM 1390 C C . LEU A 1 176 ? -3.372 9.381 14.065 1.00 84.38 176 LEU A C 1
ATOM 1392 O O . LEU A 1 176 ? -3.654 10.288 14.841 1.00 84.38 176 LEU A O 1
ATOM 1396 N N . ILE A 1 177 ? -3.504 8.098 14.406 1.00 82.56 177 ILE A N 1
ATOM 1397 C CA . ILE A 1 177 ? -3.984 7.674 15.731 1.00 82.56 177 ILE A CA 1
ATOM 1398 C C . ILE A 1 177 ? -2.882 7.627 16.795 1.00 82.56 177 ILE A C 1
ATOM 1400 O O . ILE A 1 177 ? -3.130 7.135 17.895 1.00 82.56 177 ILE A O 1
ATOM 1404 N N . HIS A 1 178 ? -1.674 8.107 16.482 1.00 80.38 178 HIS A N 1
ATOM 1405 C CA . HIS A 1 178 ? -0.507 8.038 17.363 1.00 80.38 178 HIS A CA 1
ATOM 1406 C C . HIS A 1 178 ? -0.204 6.617 17.862 1.00 80.38 178 HIS A C 1
ATOM 1408 O O . HIS A 1 178 ? 0.197 6.430 19.014 1.00 80.38 178 HIS A O 1
ATOM 1414 N N . TYR A 1 179 ? -0.388 5.611 17.002 1.00 82.88 179 TYR A N 1
ATOM 1415 C CA . TYR A 1 179 ? -0.014 4.242 17.333 1.00 82.88 179 TYR A CA 1
ATOM 1416 C C . TYR A 1 179 ? 1.483 4.181 17.653 1.00 82.88 179 TYR A C 1
ATOM 1418 O O . TYR A 1 179 ? 2.284 4.802 16.965 1.00 82.88 179 TYR A O 1
ATOM 1426 N N . SER A 1 180 ? 1.887 3.500 18.724 1.00 81.50 180 SER A N 1
ATOM 1427 C CA . SER A 1 180 ? 3.289 3.529 19.148 1.00 81.50 180 SER A CA 1
ATOM 1428 C C . SER A 1 180 ? 4.190 2.870 18.107 1.00 81.50 180 SER A C 1
ATOM 1430 O O . SER A 1 180 ? 3.999 1.703 17.778 1.00 81.50 180 SER A O 1
ATOM 1432 N N . PHE A 1 181 ? 5.228 3.588 17.680 1.00 82.56 181 PHE A N 1
ATOM 1433 C CA . PHE A 1 181 ? 6.172 3.114 16.665 1.00 82.56 181 PHE A CA 1
ATOM 1434 C C . PHE A 1 181 ? 6.889 1.807 17.046 1.00 82.56 181 PHE A C 1
ATOM 1436 O O . PHE A 1 181 ? 7.281 1.055 16.177 1.00 82.56 181 PHE A O 1
ATOM 1443 N N . GLN A 1 182 ? 7.034 1.501 18.340 1.00 79.44 182 GLN A N 1
ATOM 1444 C CA . GLN A 1 182 ? 7.640 0.244 18.795 1.00 79.44 182 GLN A CA 1
ATOM 1445 C C . GLN A 1 182 ? 6.819 -1.003 18.415 1.00 79.44 182 GLN A C 1
ATOM 1447 O O . GLN A 1 182 ? 7.378 -2.091 18.324 1.00 79.44 182 GLN A O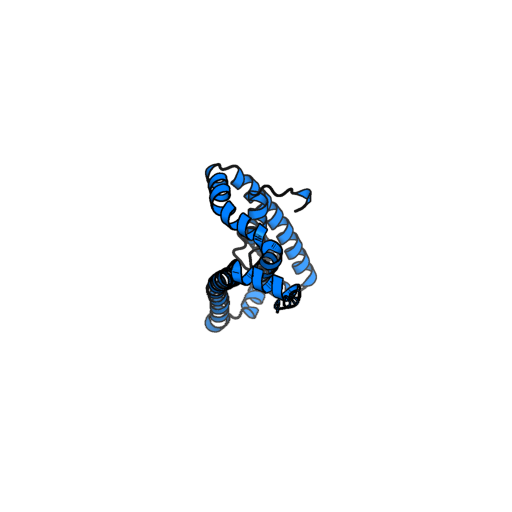 1
ATOM 1452 N N . TYR A 1 183 ? 5.503 -0.852 18.243 1.00 78.19 183 TYR A N 1
ATOM 1453 C CA . TYR A 1 183 ? 4.601 -1.939 17.849 1.00 78.19 183 TYR A CA 1
ATOM 1454 C C . TYR A 1 183 ? 4.161 -1.832 16.383 1.00 78.19 183 TYR A C 1
ATOM 1456 O O . TYR A 1 183 ? 3.320 -2.621 15.956 1.00 78.19 183 TYR A O 1
ATOM 1464 N N . TYR A 1 184 ? 4.671 -0.831 15.660 1.00 67.75 184 TYR A N 1
ATOM 1465 C CA . TYR A 1 184 ? 4.462 -0.625 14.230 1.00 67.75 184 TYR A CA 1
ATOM 1466 C C . TYR A 1 184 ? 5.497 -1.434 13.448 1.00 67.75 184 TYR A C 1
ATOM 1468 O O . TYR A 1 184 ? 5.084 -2.122 12.492 1.00 67.75 184 TYR A O 1
#

Radius of gyration: 23.32 Å; chains: 1; bounding box: 70×51×64 Å

Secondary structure (DSSP, 8-state):
-PPPPPP-----HHHHHHHHHHHTTHHHHHHHHHHHHHHHHHHHHHHHHHHHHHT--HHHHHHHHHHHS-HHHHHHHHHHHHHHT--S-HHHHHHHHHTSS-HHHHHHHHHHHHHHHHHHHHHHHHHHTTSHHHHHHIIIIIHHHHHHHHHHHHHHHHHHHHS---HHHHHHHHHHTT--GGG-